Protein AF-A0A699ZSR2-F1 (afdb_monomer)

Radius of gyration: 23.23 Å; Cα contacts (8 Å, |Δi|>4): 87; chains: 1; bounding box: 47×28×89 Å

InterPro domains:
  IPR006214 Bax inhibitor 1-related [PF01027] (99-190)
  IPR006214 Bax inhibitor 1-related [PTHR23291] (85-189)

Sequence (195 aa):
MAYYNPLVDEEAGYYRSGSKRSLDPSYEFADSIVRQGFIRKVFGLLALQLAITAGTTAAFLFSAPVKGFVASNPWTLWTAMGLSFVLVLLLSFWDAARLDLTAAGGALLALLATLIIASIVQSFVHVSWLQLLISAGGALLFSVYLVFDIQLLMGSGAVSISPDEYVYAALALYLDVINLFLYVLQLLNEVSRND

Foldseek 3Di:
DDDDDPVVVVVVVVVVVVVVLVPPVVNVVVVVVLLVVLVCLLVVLLVVVVVVVVVVVVVLVPDPVNVVVCVVCVVVVVVVVVVVVVVLVVLVVVPPPDDDCDPLVVLVVVLVVVVVVLVVCVVPDPDLVVLLVSLVVQLVVLVVVLVVLVCLSSVVDPHHDDSVCSSSSNSSNNSSVVSNVVSVVSNVVSVVVVD

Nearest PDB structures (foldseek):
  3zx6-assembly1_A  TM=2.946E-01  e=7.468E+00  Archaeoglobus fulgidus DSM 4304
  8j07-assembly1_3  TM=2.049E-01  e=5.690E+00  Homo sapiens
  6ixe-assembly1_A  TM=2.402E-01  e=8.327E+00  Homo sapiens

Mean predicted aligned error: 11.94 Å

Secondary structure (DSSP, 8-state):
-----HHHHHHHHHHHHHHHHHT-HHHHHHHHHHHHHHHHHHHHHHHHHHHHHHHHHHHHHS-HHHHHHHHH-THHHHHHHHHHHHHHHHHHHHHGGG---SSHHHHHHHHHHHHHHHHHHHHH---HHHHHHHHHHHHHHHHHHHHHHHHHHHT-SS----GGGHHHHHHHHHHHHHHHHHHHHHHHHHHHHH-

Structure (mmCIF, N/CA/C/O backbone):
data_AF-A0A699ZSR2-F1
#
_entry.id   AF-A0A699ZSR2-F1
#
loop_
_atom_site.group_PDB
_atom_site.id
_atom_site.type_symbol
_atom_site.label_atom_id
_atom_site.label_alt_id
_atom_site.label_comp_id
_atom_site.label_asym_id
_atom_site.label_entity_id
_atom_site.label_seq_id
_atom_site.pdbx_PDB_ins_code
_atom_site.Cartn_x
_atom_site.Cartn_y
_atom_site.Cartn_z
_atom_site.occupancy
_atom_site.B_iso_or_equiv
_atom_site.auth_seq_id
_atom_site.auth_comp_id
_atom_site.auth_asym_id
_atom_site.auth_atom_id
_atom_site.pdbx_PDB_model_num
ATOM 1 N N . MET A 1 1 ? 18.076 9.542 -59.282 1.00 66.94 1 MET A N 1
ATOM 2 C CA . MET A 1 1 ? 18.997 9.924 -58.192 1.00 66.94 1 MET A CA 1
ATOM 3 C C . MET A 1 1 ? 18.179 9.851 -56.913 1.00 66.94 1 MET A C 1
ATOM 5 O O . MET A 1 1 ? 17.251 10.636 -56.779 1.00 66.94 1 MET A O 1
ATOM 9 N N . ALA A 1 2 ? 18.367 8.821 -56.086 1.00 73.62 2 ALA A N 1
ATOM 10 C CA . ALA A 1 2 ? 17.602 8.692 -54.845 1.00 73.62 2 ALA A CA 1
ATOM 11 C C . ALA A 1 2 ? 18.070 9.773 -53.858 1.00 73.62 2 ALA A C 1
ATOM 13 O O . ALA A 1 2 ? 19.272 9.999 -53.727 1.00 73.62 2 ALA A O 1
ATOM 14 N N . TYR A 1 3 ? 17.129 10.473 -53.227 1.00 75.69 3 TYR A N 1
ATOM 15 C CA . TYR A 1 3 ? 17.418 11.490 -52.218 1.00 75.69 3 TYR A CA 1
ATOM 16 C C . TYR A 1 3 ? 17.977 10.794 -50.969 1.00 75.69 3 TYR A C 1
ATOM 18 O O . TYR A 1 3 ? 17.261 10.035 -50.320 1.00 75.69 3 TYR A O 1
ATOM 26 N N . TYR A 1 4 ? 19.264 10.995 -50.675 1.00 75.31 4 TYR A N 1
ATOM 27 C CA . TYR A 1 4 ? 19.914 10.470 -49.472 1.00 75.31 4 TYR A CA 1
ATOM 28 C C . TYR A 1 4 ? 19.296 11.139 -48.241 1.00 75.31 4 TYR A C 1
ATOM 30 O O . TYR A 1 4 ? 19.443 12.348 -48.061 1.00 75.31 4 TYR A O 1
ATOM 38 N N . ASN A 1 5 ? 18.579 10.360 -47.428 1.00 81.12 5 ASN A N 1
ATOM 39 C CA . ASN A 1 5 ? 17.957 10.832 -46.198 1.00 81.12 5 ASN A CA 1
ATOM 40 C C . ASN A 1 5 ? 18.676 10.211 -44.986 1.00 81.12 5 ASN A C 1
ATOM 42 O O . ASN A 1 5 ? 18.329 9.100 -44.584 1.00 81.12 5 ASN A O 1
ATOM 46 N N . PRO A 1 6 ? 19.661 10.912 -44.397 1.00 78.06 6 PRO A N 1
ATOM 47 C CA . PRO A 1 6 ? 20.513 10.361 -43.344 1.00 78.06 6 PRO A CA 1
ATOM 48 C C . PRO A 1 6 ? 19.743 9.966 -42.076 1.00 78.06 6 PRO A C 1
ATOM 50 O O . PRO A 1 6 ? 20.182 9.073 -41.360 1.00 78.06 6 PRO A O 1
ATOM 53 N N . LEU A 1 7 ? 18.577 10.571 -41.825 1.00 75.38 7 LEU A N 1
ATOM 54 C CA . LEU A 1 7 ? 17.750 10.263 -40.655 1.00 75.38 7 LEU A CA 1
ATOM 55 C C . LEU A 1 7 ? 17.113 8.869 -40.746 1.00 75.38 7 LEU A C 1
ATOM 57 O O . LEU A 1 7 ? 16.979 8.179 -39.740 1.00 75.38 7 LEU A O 1
ATOM 61 N N . VAL A 1 8 ? 16.750 8.431 -41.956 1.00 76.12 8 VAL A N 1
ATOM 62 C CA . VAL A 1 8 ? 16.124 7.116 -42.171 1.00 76.12 8 VAL A CA 1
ATOM 63 C C . VAL A 1 8 ? 17.150 5.997 -42.012 1.00 76.12 8 VAL A C 1
ATOM 65 O O . VAL A 1 8 ? 16.842 4.959 -41.430 1.00 76.12 8 VAL A O 1
ATOM 68 N N . ASP A 1 9 ? 18.378 6.209 -42.484 1.00 78.12 9 ASP A N 1
ATOM 69 C CA . ASP A 1 9 ? 19.453 5.221 -42.368 1.00 78.12 9 ASP A CA 1
ATOM 70 C C . ASP A 1 9 ? 19.988 5.109 -40.926 1.00 78.12 9 ASP A C 1
ATOM 72 O O . ASP A 1 9 ? 20.354 4.014 -40.490 1.00 78.12 9 ASP A O 1
ATOM 76 N N . GLU A 1 10 ? 19.986 6.207 -40.160 1.00 77.31 10 GLU A N 1
ATOM 77 C CA . GLU A 1 10 ? 20.350 6.219 -38.737 1.00 77.31 10 GLU A CA 1
ATOM 78 C C . GLU A 1 10 ? 19.300 5.507 -37.872 1.00 77.31 10 GLU A C 1
ATOM 80 O O . GLU A 1 10 ? 19.656 4.631 -37.077 1.00 77.31 10 GLU A O 1
ATOM 85 N N . GLU A 1 11 ? 18.008 5.784 -38.088 1.00 73.19 11 GLU A N 1
ATOM 86 C CA . GLU A 1 11 ? 16.928 5.024 -37.454 1.00 73.19 11 GLU A CA 1
ATOM 87 C C . GLU A 1 11 ? 16.999 3.543 -37.838 1.00 73.19 11 GLU A C 1
ATOM 89 O O . GLU A 1 11 ? 16.981 2.676 -36.965 1.00 73.19 11 GLU A O 1
ATOM 94 N N . ALA A 1 12 ? 17.164 3.220 -39.125 1.00 76.56 12 ALA A N 1
ATOM 95 C CA . ALA A 1 12 ? 17.298 1.837 -39.577 1.00 76.56 12 ALA A CA 1
ATOM 96 C C . ALA A 1 12 ? 18.511 1.134 -38.944 1.00 76.56 12 ALA A C 1
ATOM 98 O O . ALA A 1 12 ? 18.425 -0.042 -38.585 1.00 76.56 12 ALA A O 1
ATOM 99 N N . GLY A 1 13 ? 19.631 1.839 -38.760 1.00 70.44 13 GLY A N 1
ATOM 100 C CA . GLY A 1 13 ? 20.806 1.352 -38.039 1.00 70.44 13 GLY A CA 1
ATOM 101 C C . GLY A 1 13 ? 20.529 1.100 -36.555 1.00 70.44 13 GLY A C 1
ATOM 102 O O . GLY A 1 13 ? 20.927 0.059 -36.025 1.00 70.44 13 GLY A O 1
ATOM 103 N N . TYR A 1 14 ? 19.793 2.000 -35.905 1.00 67.12 14 TYR A N 1
ATOM 104 C CA . TYR A 1 14 ? 19.359 1.868 -34.517 1.00 67.12 14 TYR A CA 1
ATOM 105 C C . TYR A 1 14 ? 18.415 0.670 -34.324 1.00 67.12 14 TYR A C 1
ATOM 107 O O . TYR A 1 14 ? 18.702 -0.203 -33.502 1.00 67.12 14 TYR A O 1
ATOM 115 N N . TYR A 1 15 ? 17.369 0.540 -35.149 1.00 63.78 15 TYR A N 1
ATOM 116 C CA . TYR A 1 15 ? 16.449 -0.604 -35.132 1.00 63.78 15 TYR A CA 1
ATOM 117 C C . TYR A 1 15 ? 17.171 -1.926 -35.423 1.00 63.78 15 TYR A C 1
ATOM 119 O O . TYR A 1 15 ? 16.926 -2.936 -34.762 1.00 63.78 15 TYR A O 1
ATOM 127 N N . ARG A 1 16 ? 18.116 -1.935 -36.370 1.00 70.75 16 ARG A N 1
ATOM 128 C CA . ARG A 1 16 ? 18.889 -3.134 -36.730 1.00 70.75 16 ARG A CA 1
ATOM 129 C C . ARG A 1 16 ? 19.899 -3.531 -35.650 1.00 70.75 16 ARG A C 1
ATOM 131 O O . ARG A 1 16 ? 20.153 -4.721 -35.473 1.00 70.75 16 ARG A O 1
ATOM 138 N N . SER A 1 17 ? 20.461 -2.564 -34.927 1.00 73.00 17 SER A N 1
ATOM 139 C CA . SER A 1 17 ? 21.366 -2.787 -33.792 1.00 73.00 17 SER A CA 1
ATOM 140 C C . SER A 1 17 ? 20.609 -3.269 -32.549 1.00 73.00 17 SER A C 1
ATOM 142 O O . SER A 1 17 ? 21.013 -4.254 -31.929 1.00 73.00 17 SER A O 1
ATOM 144 N N . GLY A 1 18 ? 19.463 -2.650 -32.239 1.00 67.06 18 GLY A N 1
ATOM 145 C CA . GLY A 1 18 ? 18.553 -3.088 -31.177 1.00 67.06 18 GLY A CA 1
ATOM 146 C C . GLY A 1 18 ? 18.010 -4.498 -31.422 1.00 67.06 18 GLY A C 1
ATOM 147 O O . GLY A 1 18 ? 18.098 -5.344 -30.538 1.00 67.06 18 GLY A O 1
ATOM 148 N N . SER A 1 19 ? 17.570 -4.789 -32.651 1.00 69.88 19 SER A N 1
ATOM 149 C CA . SER A 1 19 ? 17.077 -6.115 -33.047 1.00 69.88 19 SER A CA 1
ATOM 150 C C . SER A 1 19 ? 18.152 -7.202 -32.933 1.00 69.88 19 SER A C 1
ATOM 152 O O . SER A 1 19 ? 17.881 -8.287 -32.419 1.00 69.88 19 SER A O 1
ATOM 154 N N . LYS A 1 20 ? 19.398 -6.920 -33.342 1.00 63.06 20 LYS A N 1
ATOM 155 C CA . LYS A 1 20 ? 20.508 -7.869 -33.163 1.00 63.06 20 LYS A CA 1
ATOM 156 C C . LYS A 1 20 ? 20.867 -8.089 -31.694 1.00 63.06 20 LYS A C 1
ATOM 158 O O . LYS A 1 20 ? 21.160 -9.221 -31.333 1.00 63.06 20 LYS A O 1
ATOM 163 N N . ARG A 1 21 ? 20.814 -7.047 -30.853 1.00 65.00 21 ARG A N 1
ATOM 164 C CA . ARG A 1 21 ? 21.007 -7.177 -29.397 1.00 65.00 21 ARG A CA 1
ATOM 165 C C . ARG A 1 21 ? 19.942 -8.060 -28.752 1.00 65.00 21 ARG A C 1
ATOM 167 O O . ARG A 1 21 ? 20.298 -8.911 -27.954 1.00 65.00 21 ARG A O 1
ATOM 174 N N . SER A 1 22 ? 18.673 -7.910 -29.133 1.00 65.25 22 SER A N 1
ATOM 175 C CA . SER A 1 22 ? 17.575 -8.735 -28.601 1.00 65.25 22 SER A CA 1
ATOM 176 C C . SER A 1 22 ? 17.598 -10.202 -29.052 1.00 65.25 22 SER A C 1
ATOM 178 O O . SER A 1 22 ? 16.893 -11.014 -28.471 1.00 65.25 22 SER A O 1
ATOM 180 N N . LEU A 1 23 ? 18.372 -10.545 -30.088 1.00 72.62 23 LEU A N 1
ATOM 181 C CA . LEU A 1 23 ? 18.486 -11.905 -30.639 1.00 72.62 23 LEU A CA 1
ATOM 182 C C . LEU A 1 23 ? 19.762 -12.636 -30.186 1.00 72.62 23 LEU A C 1
ATOM 184 O O . LEU A 1 23 ? 19.957 -13.792 -30.558 1.00 72.62 23 LEU A O 1
ATOM 188 N N . ASP A 1 24 ? 20.648 -11.972 -29.436 1.00 82.06 24 ASP A N 1
ATOM 189 C CA . ASP A 1 24 ? 21.833 -12.600 -28.850 1.00 82.06 24 ASP A CA 1
ATOM 190 C C . ASP A 1 24 ? 21.428 -13.307 -27.546 1.00 82.06 24 ASP A C 1
ATOM 192 O O . ASP A 1 24 ? 21.055 -12.624 -26.585 1.00 82.06 24 ASP A O 1
ATOM 196 N N . PRO A 1 25 ? 21.533 -14.649 -27.464 1.00 82.94 25 PRO A N 1
ATOM 197 C CA . PRO A 1 25 ? 21.202 -15.385 -26.246 1.00 82.94 25 PRO A CA 1
ATOM 198 C C . PRO A 1 25 ? 21.941 -14.833 -25.024 1.00 82.94 25 PRO A C 1
ATOM 200 O O . PRO A 1 25 ? 21.380 -14.750 -23.937 1.00 82.94 25 PRO A O 1
ATOM 203 N N . SER A 1 26 ? 23.185 -14.379 -25.200 1.00 81.44 26 SER A N 1
ATOM 204 C CA . SER A 1 26 ? 24.017 -13.825 -24.125 1.00 81.44 26 SER A CA 1
ATOM 205 C C . SER A 1 26 ? 23.398 -12.574 -23.494 1.00 81.44 26 SER A C 1
ATOM 207 O O . SER A 1 26 ? 23.523 -12.365 -22.287 1.00 81.44 26 SER A O 1
ATOM 209 N N . TYR A 1 27 ? 22.724 -11.747 -24.299 1.00 79.06 27 TYR A N 1
ATOM 210 C CA . TYR A 1 27 ? 22.049 -10.535 -23.838 1.00 79.06 27 TYR A CA 1
ATOM 211 C C . TYR A 1 27 ? 20.737 -10.861 -23.112 1.00 79.06 27 TYR A C 1
ATOM 213 O O . TYR A 1 27 ? 20.486 -10.308 -22.044 1.00 79.06 27 TYR A O 1
ATOM 221 N N . GLU A 1 28 ? 19.950 -11.812 -23.621 1.00 79.06 28 GLU A N 1
ATOM 222 C CA . GLU A 1 28 ? 18.727 -12.306 -22.964 1.00 79.06 28 GLU A CA 1
ATOM 223 C C . GLU A 1 28 ? 19.033 -12.950 -21.595 1.00 79.06 28 GLU A C 1
ATOM 225 O O . GLU A 1 28 ? 18.350 -12.709 -20.591 1.00 79.06 28 GLU A O 1
ATOM 230 N N . PHE A 1 29 ? 20.133 -13.706 -21.509 1.00 80.56 29 PHE A N 1
ATOM 231 C CA . PHE A 1 29 ? 20.630 -14.234 -20.239 1.00 80.56 29 PHE A CA 1
ATOM 232 C C . PHE A 1 29 ? 21.068 -13.118 -19.282 1.00 80.56 29 PHE A C 1
ATOM 234 O O . PHE A 1 29 ? 20.760 -13.178 -18.093 1.00 80.56 29 PHE A O 1
ATOM 241 N N . ALA A 1 30 ? 21.758 -12.084 -19.767 1.00 84.00 30 ALA A N 1
ATOM 242 C CA . ALA A 1 30 ? 22.164 -10.962 -18.925 1.00 84.00 30 ALA A CA 1
ATOM 243 C C . ALA A 1 30 ? 20.954 -10.174 -18.384 1.00 84.00 30 ALA A C 1
ATOM 245 O O . ALA A 1 30 ? 20.908 -9.889 -17.187 1.00 84.00 30 ALA A O 1
ATOM 246 N N . ASP A 1 31 ? 19.960 -9.876 -19.225 1.00 80.88 31 ASP A N 1
ATOM 247 C CA . ASP A 1 31 ? 18.742 -9.153 -18.830 1.00 80.88 31 ASP A CA 1
ATOM 248 C C . ASP A 1 31 ? 17.938 -9.923 -17.771 1.00 80.88 31 ASP A C 1
ATOM 250 O O . ASP A 1 31 ? 17.588 -9.378 -16.721 1.00 80.88 31 ASP A O 1
ATOM 254 N N . SER A 1 32 ? 17.746 -11.231 -17.972 1.00 81.00 32 SER A N 1
ATOM 255 C CA . SER A 1 32 ? 17.055 -12.081 -16.997 1.00 81.00 32 SER A CA 1
ATOM 256 C C . SER A 1 32 ? 17.799 -12.185 -15.659 1.00 81.00 32 SER A C 1
ATOM 258 O O . SER A 1 32 ? 17.160 -12.166 -14.604 1.00 81.00 32 SER A O 1
ATOM 260 N N . ILE A 1 33 ? 19.138 -12.217 -15.658 1.00 85.38 33 ILE A N 1
ATOM 261 C CA . ILE A 1 33 ? 19.948 -12.177 -14.428 1.00 85.38 33 ILE A CA 1
ATOM 262 C C . ILE A 1 33 ? 19.781 -10.835 -13.704 1.00 85.38 33 ILE A C 1
ATOM 264 O O . ILE A 1 33 ? 19.592 -10.817 -12.483 1.00 85.38 33 ILE A O 1
ATOM 268 N N . VAL A 1 34 ? 19.813 -9.715 -14.433 1.00 85.38 34 VAL A N 1
ATOM 269 C CA . VAL A 1 34 ? 19.604 -8.372 -13.865 1.00 85.38 34 VAL A CA 1
ATOM 270 C C . VAL A 1 34 ? 18.199 -8.255 -13.268 1.00 85.38 34 VAL A C 1
ATOM 272 O O . VAL A 1 34 ? 18.058 -7.838 -12.116 1.00 85.38 34 VAL A O 1
ATOM 275 N N . ARG A 1 35 ? 17.166 -8.706 -13.991 1.00 84.00 35 ARG A N 1
ATOM 276 C CA . ARG A 1 35 ? 15.770 -8.713 -13.526 1.00 84.00 35 ARG A CA 1
ATOM 277 C C . ARG A 1 35 ? 15.586 -9.575 -12.281 1.00 84.00 35 ARG A C 1
ATOM 279 O O . ARG A 1 35 ? 14.960 -9.141 -11.320 1.00 84.00 35 ARG A O 1
ATOM 286 N N . GLN A 1 36 ? 16.158 -10.776 -12.249 1.00 81.88 36 GLN A N 1
ATOM 287 C CA . GLN A 1 36 ? 16.108 -11.630 -11.060 1.00 81.88 36 GLN A CA 1
ATOM 288 C C . GLN A 1 36 ? 16.854 -11.008 -9.873 1.00 81.88 36 GLN A C 1
ATOM 290 O O . GLN A 1 36 ? 16.399 -11.123 -8.735 1.00 81.88 36 GLN A O 1
ATOM 295 N N . GLY A 1 37 ? 17.978 -10.327 -10.119 1.00 83.88 37 GLY A N 1
ATOM 296 C CA . GLY A 1 37 ? 18.707 -9.573 -9.100 1.00 83.88 37 GLY A CA 1
ATOM 297 C C . GLY A 1 37 ? 17.875 -8.432 -8.513 1.00 83.88 37 GLY A C 1
ATOM 298 O O . GLY A 1 37 ? 17.831 -8.269 -7.294 1.00 83.88 37 GLY A O 1
ATOM 299 N N . PHE A 1 38 ? 17.165 -7.696 -9.366 1.00 83.62 38 PHE A N 1
ATOM 300 C CA . PHE A 1 38 ? 16.191 -6.682 -8.969 1.00 83.62 38 PHE A CA 1
ATOM 301 C C . PHE A 1 38 ? 15.065 -7.277 -8.113 1.00 83.62 38 PHE A C 1
ATOM 303 O O . PHE A 1 38 ? 14.877 -6.859 -6.973 1.00 83.62 38 PHE A O 1
ATOM 310 N N . ILE A 1 39 ? 14.388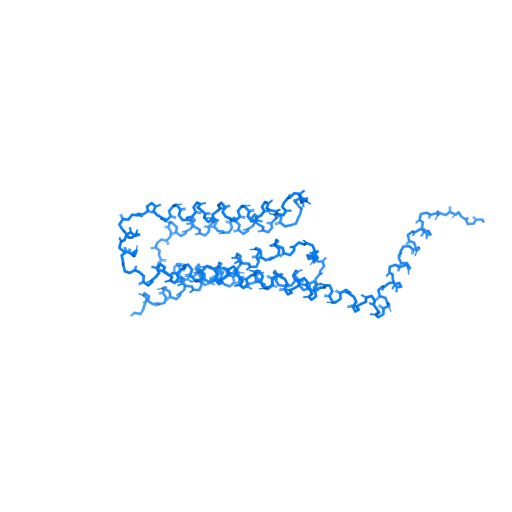 -8.315 -8.612 1.00 84.25 39 ILE A N 1
ATOM 311 C CA . ILE A 1 39 ? 13.272 -8.984 -7.927 1.00 84.25 39 ILE A CA 1
ATOM 312 C C . ILE A 1 39 ? 13.695 -9.469 -6.532 1.00 84.25 39 ILE A C 1
ATOM 314 O O . ILE A 1 39 ? 12.998 -9.220 -5.549 1.00 84.25 39 ILE A O 1
ATOM 318 N N . ARG A 1 40 ? 14.868 -10.105 -6.408 1.00 80.75 40 ARG A N 1
ATOM 319 C CA . ARG A 1 40 ? 15.390 -10.570 -5.109 1.00 80.75 40 ARG A CA 1
ATOM 320 C C . ARG A 1 40 ? 15.605 -9.425 -4.119 1.00 80.75 40 ARG A C 1
ATOM 322 O O . ARG A 1 40 ? 15.328 -9.602 -2.936 1.00 80.75 40 ARG A O 1
ATOM 329 N N . LYS A 1 41 ? 16.078 -8.262 -4.579 1.00 77.19 41 LYS A N 1
ATOM 330 C CA . LYS A 1 41 ? 16.241 -7.074 -3.725 1.00 77.19 41 LYS A CA 1
ATOM 331 C C . LYS A 1 41 ? 14.893 -6.522 -3.269 1.00 77.19 41 LYS A C 1
ATOM 333 O O . LYS A 1 41 ? 14.736 -6.251 -2.084 1.00 77.19 41 LYS A O 1
ATOM 338 N N . VAL A 1 42 ? 13.924 -6.415 -4.179 1.00 79.00 42 VAL A N 1
ATOM 339 C CA . VAL A 1 42 ? 12.575 -5.908 -3.880 1.00 79.00 42 VAL A CA 1
ATOM 340 C C . VAL A 1 42 ? 11.878 -6.787 -2.838 1.00 79.00 42 VAL A C 1
ATOM 342 O O . VAL A 1 42 ? 11.477 -6.296 -1.785 1.00 79.00 42 VAL A O 1
ATOM 345 N N . PHE A 1 43 ? 11.809 -8.103 -3.072 1.00 81.38 43 PHE A N 1
ATOM 346 C CA . PHE A 1 43 ? 11.193 -9.033 -2.119 1.00 81.38 43 PHE A CA 1
ATOM 347 C C . PHE A 1 43 ? 11.983 -9.153 -0.809 1.00 81.38 43 PHE A C 1
ATOM 349 O O . PHE A 1 43 ? 11.383 -9.325 0.249 1.00 81.38 43 PHE A O 1
ATOM 356 N N . GLY A 1 44 ? 13.315 -9.028 -0.851 1.00 82.62 44 GLY A N 1
ATOM 357 C CA . GLY A 1 44 ? 14.151 -8.995 0.350 1.00 82.62 44 GLY A CA 1
ATOM 358 C C . GLY A 1 44 ? 13.872 -7.776 1.236 1.00 82.62 44 GLY A C 1
ATOM 359 O O . GLY A 1 44 ? 13.730 -7.924 2.450 1.00 82.62 44 GLY A O 1
ATOM 360 N N . LEU A 1 45 ? 13.736 -6.587 0.638 1.00 80.75 45 LEU A N 1
ATOM 361 C CA . LEU A 1 45 ? 13.356 -5.363 1.352 1.00 80.75 45 LEU A CA 1
ATOM 362 C C . LEU A 1 45 ? 11.930 -5.450 1.902 1.00 80.75 45 LEU A C 1
ATOM 364 O O . LEU A 1 45 ? 11.719 -5.127 3.068 1.00 80.75 45 LEU A O 1
ATOM 368 N N . LEU A 1 46 ? 10.980 -5.954 1.110 1.00 77.94 46 LEU A N 1
ATOM 369 C CA . LEU A 1 46 ? 9.603 -6.184 1.550 1.00 77.94 46 LEU A CA 1
ATOM 370 C C . LEU A 1 46 ? 9.545 -7.119 2.769 1.00 77.94 46 LEU A C 1
ATOM 372 O O . LEU A 1 46 ? 8.898 -6.810 3.768 1.00 77.94 46 LEU A O 1
ATOM 376 N N . ALA A 1 47 ? 10.245 -8.254 2.713 1.00 80.25 47 ALA A N 1
ATOM 377 C CA . ALA A 1 47 ? 10.282 -9.215 3.812 1.00 80.25 47 ALA A CA 1
ATOM 378 C C . ALA A 1 47 ? 10.868 -8.597 5.089 1.00 80.25 47 ALA A C 1
ATOM 380 O O . ALA A 1 47 ? 10.341 -8.813 6.181 1.00 80.25 47 ALA A O 1
ATOM 381 N N . LEU A 1 48 ? 11.926 -7.791 4.954 1.00 86.44 48 LEU A N 1
ATOM 382 C CA . LEU A 1 48 ? 12.517 -7.062 6.072 1.00 86.44 48 LEU A CA 1
ATOM 383 C C . LEU A 1 48 ? 11.532 -6.051 6.675 1.00 86.44 48 LEU A C 1
ATOM 385 O O . LEU A 1 48 ? 11.383 -5.998 7.895 1.00 86.44 48 LEU A O 1
ATOM 389 N N . GLN A 1 49 ? 10.840 -5.277 5.837 1.00 78.19 49 GLN A N 1
ATOM 390 C CA . GLN A 1 49 ? 9.840 -4.301 6.275 1.00 78.19 49 GLN A CA 1
ATOM 391 C C . GLN A 1 49 ? 8.706 -4.982 7.052 1.00 78.19 49 GLN A C 1
ATOM 393 O O . GLN A 1 49 ? 8.382 -4.563 8.162 1.00 78.19 49 GLN A O 1
ATOM 398 N N . LEU A 1 50 ? 8.164 -6.087 6.531 1.00 84.06 50 LEU A N 1
ATOM 399 C CA . LEU A 1 50 ? 7.128 -6.865 7.215 1.00 84.06 50 LEU A CA 1
ATOM 400 C C . LEU A 1 50 ? 7.631 -7.483 8.525 1.00 84.06 50 LEU A C 1
ATOM 402 O O . LEU A 1 50 ? 6.896 -7.482 9.509 1.00 84.06 50 LEU A O 1
ATOM 406 N N . ALA A 1 51 ? 8.874 -7.968 8.577 1.00 85.94 51 ALA A N 1
ATOM 407 C CA . ALA A 1 51 ? 9.452 -8.539 9.793 1.00 85.94 51 ALA A CA 1
ATOM 408 C C . ALA A 1 51 ? 9.627 -7.492 10.904 1.00 85.94 51 ALA A C 1
ATOM 410 O O . ALA A 1 51 ? 9.325 -7.772 12.064 1.00 85.94 51 ALA A O 1
ATOM 411 N N . ILE A 1 52 ? 10.070 -6.278 10.560 1.00 84.81 52 ILE A N 1
ATOM 412 C CA . ILE A 1 52 ? 10.195 -5.168 11.515 1.00 84.81 52 ILE A CA 1
ATOM 413 C C . ILE A 1 52 ? 8.812 -4.749 12.026 1.00 84.81 52 ILE A C 1
ATOM 415 O O . ILE A 1 52 ? 8.617 -4.620 13.237 1.00 84.81 52 ILE A O 1
ATOM 419 N N . THR A 1 53 ? 7.835 -4.585 11.132 1.00 84.50 53 THR A N 1
ATOM 420 C CA . THR A 1 53 ? 6.457 -4.246 11.511 1.00 84.50 53 THR A CA 1
ATOM 421 C C . THR A 1 53 ? 5.846 -5.334 12.393 1.00 84.50 53 THR A C 1
ATOM 423 O O . THR A 1 53 ? 5.360 -5.041 13.478 1.00 84.50 53 THR A O 1
ATOM 426 N N . ALA A 1 54 ? 5.957 -6.608 12.012 1.00 84.69 54 ALA A N 1
ATOM 427 C CA . ALA A 1 54 ? 5.440 -7.716 12.810 1.00 84.69 54 ALA A CA 1
ATOM 428 C C . ALA A 1 54 ? 6.137 -7.827 14.175 1.00 84.69 54 ALA A C 1
ATOM 430 O O . ALA A 1 54 ? 5.471 -8.024 15.190 1.00 84.69 54 ALA A O 1
ATOM 431 N N . GLY A 1 55 ? 7.462 -7.668 14.219 1.00 86.94 55 GLY A N 1
ATOM 432 C CA . GLY A 1 55 ? 8.241 -7.720 15.455 1.00 86.94 55 GLY A CA 1
ATOM 433 C C . GLY A 1 55 ? 7.883 -6.590 16.419 1.00 86.94 55 GLY A C 1
ATOM 434 O O . GLY A 1 55 ? 7.666 -6.834 17.607 1.00 86.94 55 GLY A O 1
ATOM 435 N N . THR A 1 56 ? 7.753 -5.364 15.907 1.00 82.62 56 THR A N 1
ATOM 436 C CA . THR A 1 56 ? 7.289 -4.229 16.712 1.00 82.62 56 THR A CA 1
ATOM 437 C C . THR A 1 56 ? 5.847 -4.441 17.167 1.00 82.62 56 THR A C 1
ATOM 439 O O . THR A 1 56 ? 5.600 -4.416 18.366 1.00 82.62 56 THR A O 1
ATOM 442 N N . THR A 1 57 ? 4.898 -4.772 16.286 1.00 82.44 57 THR A N 1
ATOM 443 C CA . THR A 1 57 ? 3.511 -5.062 16.693 1.00 82.44 57 THR A CA 1
ATOM 444 C C . THR A 1 57 ? 3.440 -6.155 17.762 1.00 82.44 57 THR A C 1
ATOM 446 O O . THR A 1 57 ? 2.762 -5.971 18.772 1.00 82.44 57 THR A O 1
ATOM 449 N N . ALA A 1 58 ? 4.176 -7.257 17.604 1.00 83.94 58 ALA A N 1
ATOM 450 C CA . ALA A 1 58 ? 4.209 -8.345 18.577 1.00 83.94 58 ALA A CA 1
ATOM 451 C C . ALA A 1 58 ? 4.717 -7.879 19.952 1.00 83.94 58 ALA A C 1
ATOM 453 O O . ALA A 1 58 ? 4.079 -8.159 20.968 1.00 83.94 58 ALA A O 1
ATOM 454 N N . ALA A 1 59 ? 5.812 -7.114 20.004 1.00 82.88 59 ALA A N 1
ATOM 455 C CA . ALA A 1 59 ? 6.360 -6.596 21.259 1.00 82.88 59 ALA A CA 1
ATOM 456 C C . ALA A 1 59 ? 5.343 -5.733 22.041 1.00 82.88 59 ALA A C 1
ATOM 458 O O . ALA A 1 59 ? 5.235 -5.832 23.269 1.00 82.88 59 ALA A O 1
ATOM 459 N N . PHE A 1 60 ? 4.544 -4.932 21.332 1.00 79.75 60 PHE A N 1
ATOM 460 C CA . PHE A 1 60 ? 3.483 -4.114 21.928 1.00 79.75 60 PHE A CA 1
ATOM 461 C C . PHE A 1 60 ? 2.235 -4.947 22.285 1.00 79.75 60 PHE A C 1
ATOM 463 O O . PHE A 1 60 ? 1.568 -4.671 23.281 1.00 79.75 60 PHE A O 1
ATOM 470 N N . LEU A 1 61 ? 1.930 -6.009 21.530 1.00 78.69 61 LEU A N 1
ATOM 471 C CA . LEU A 1 61 ? 0.768 -6.869 21.780 1.00 78.69 61 LEU A CA 1
ATOM 472 C C . LEU A 1 61 ? 0.956 -7.811 22.982 1.00 78.69 61 LEU A C 1
ATOM 474 O O . LEU A 1 61 ? -0.025 -8.184 23.628 1.00 78.69 61 LEU A O 1
ATOM 478 N N . PHE A 1 62 ? 2.185 -8.203 23.316 1.00 83.75 62 PHE A N 1
ATOM 479 C CA . PHE A 1 62 ? 2.452 -9.073 24.471 1.00 83.75 62 PHE A CA 1
ATOM 480 C C . PHE A 1 62 ? 2.645 -8.314 25.790 1.00 83.75 62 PHE A C 1
ATOM 482 O O . PHE A 1 62 ? 2.639 -8.921 26.860 1.00 83.75 62 PHE A O 1
ATOM 489 N N . SER A 1 63 ? 2.741 -6.985 25.752 1.00 83.62 63 SER A N 1
ATOM 490 C CA . SER A 1 63 ? 2.903 -6.160 26.947 1.00 83.62 63 SER A CA 1
ATOM 491 C C . SER A 1 63 ? 1.550 -5.652 27.469 1.00 83.62 63 SER A C 1
ATOM 493 O O . SER A 1 63 ? 0.976 -4.678 26.988 1.00 83.62 63 SER A O 1
ATOM 495 N N . ALA A 1 64 ? 1.033 -6.297 28.520 1.00 80.06 64 ALA A N 1
ATOM 496 C CA . ALA A 1 64 ? -0.198 -5.875 29.202 1.00 80.06 64 ALA A CA 1
ATOM 497 C C . ALA A 1 64 ? -0.212 -4.391 29.658 1.00 80.06 64 ALA A C 1
ATOM 499 O O . ALA A 1 64 ? -1.245 -3.741 29.473 1.00 80.06 64 ALA A O 1
ATOM 500 N N . PRO A 1 65 ? 0.896 -3.804 30.171 1.00 80.75 65 PRO A N 1
ATOM 501 C CA . PRO A 1 65 ? 0.926 -2.388 30.550 1.00 80.75 65 PRO A CA 1
ATOM 502 C C . PRO A 1 65 ? 0.733 -1.449 29.355 1.00 80.75 65 PRO A C 1
ATOM 504 O O . PRO A 1 65 ? 0.117 -0.395 29.481 1.00 80.75 65 PRO A O 1
ATOM 507 N N . VAL A 1 66 ? 1.231 -1.847 28.183 1.00 79.31 66 VAL A N 1
ATOM 508 C CA . VAL A 1 66 ? 1.183 -1.041 26.960 1.00 79.31 66 VAL A CA 1
ATOM 509 C C . VAL A 1 66 ? -0.240 -0.964 26.423 1.00 79.31 66 VAL A C 1
ATOM 511 O O . VAL A 1 66 ? -0.6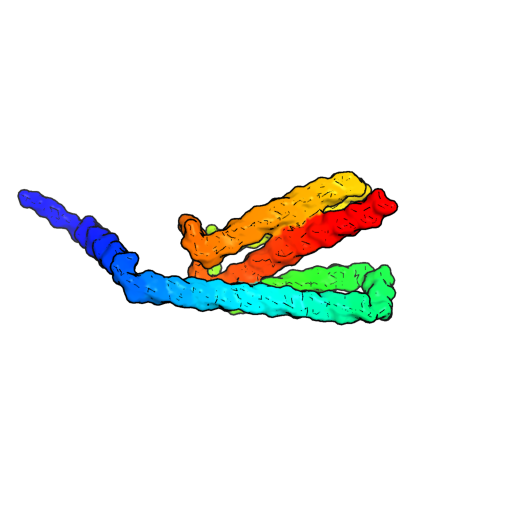89 0.121 26.064 1.00 79.31 66 VAL A O 1
ATOM 514 N N . LYS A 1 67 ? -1.001 -2.065 26.464 1.00 78.44 67 LYS A N 1
ATOM 515 C CA . LYS A 1 67 ? -2.430 -2.050 26.098 1.00 78.44 67 LYS A CA 1
ATOM 516 C C . LYS A 1 67 ? -3.230 -1.082 26.968 1.00 78.44 67 LYS A C 1
ATOM 518 O O . LYS A 1 67 ? -4.010 -0.291 26.446 1.00 78.44 67 LYS A O 1
ATOM 523 N N . GLY A 1 68 ? -3.006 -1.121 28.286 1.00 78.56 68 GLY A N 1
ATOM 524 C CA . GLY A 1 68 ? -3.660 -0.209 29.229 1.00 78.56 68 GLY A CA 1
ATOM 525 C C . GLY A 1 68 ? -3.259 1.253 29.008 1.00 78.56 68 GLY A C 1
ATOM 526 O O . GLY A 1 68 ? -4.101 2.151 29.071 1.00 78.56 68 GLY A O 1
ATOM 527 N N . PHE A 1 69 ? -1.990 1.501 28.683 1.00 82.56 69 PHE A N 1
ATOM 528 C CA . PHE A 1 69 ? -1.489 2.837 28.373 1.00 82.56 69 PHE A CA 1
ATOM 529 C C . PHE A 1 69 ? -2.094 3.410 27.085 1.00 82.56 69 PHE A C 1
ATOM 531 O O . PHE A 1 69 ? -2.577 4.538 27.095 1.00 82.56 69 PHE A O 1
ATOM 538 N N . VAL A 1 70 ? -2.133 2.632 25.998 1.00 81.31 70 VAL A N 1
ATOM 539 C CA . VAL A 1 70 ? -2.714 3.062 24.712 1.00 81.31 70 VAL A CA 1
ATOM 540 C C . VAL A 1 70 ? -4.217 3.320 24.846 1.00 81.31 70 VAL A C 1
ATOM 542 O O . VAL A 1 70 ? -4.705 4.339 24.365 1.00 81.31 70 VAL A O 1
ATOM 545 N N . ALA A 1 71 ? -4.946 2.460 25.566 1.00 76.69 71 ALA A N 1
ATOM 546 C CA . ALA A 1 71 ? -6.381 2.641 25.799 1.00 76.69 71 ALA A CA 1
ATOM 547 C C . ALA A 1 71 ? -6.704 3.893 26.636 1.00 76.69 71 ALA A C 1
ATOM 549 O O . ALA A 1 71 ? -7.742 4.519 26.439 1.00 76.69 71 ALA A O 1
ATOM 550 N N . SER A 1 72 ? -5.816 4.274 27.558 1.00 86.44 72 SER A N 1
ATOM 551 C CA . SER A 1 72 ? -5.979 5.478 28.386 1.00 86.44 72 SER A CA 1
ATOM 552 C C . SER A 1 72 ? -5.487 6.760 27.710 1.00 86.44 72 SER A C 1
ATOM 554 O O . SER A 1 72 ? -5.895 7.849 28.106 1.00 86.44 72 SER A O 1
ATOM 556 N N . ASN A 1 73 ? -4.640 6.654 26.683 1.00 84.19 73 ASN A N 1
ATOM 557 C CA . ASN A 1 73 ? -3.993 7.786 26.025 1.00 84.19 73 ASN A CA 1
ATOM 558 C C . ASN A 1 73 ? -4.210 7.753 24.501 1.00 84.19 73 ASN A C 1
ATOM 560 O O . ASN A 1 73 ? -3.303 7.367 23.760 1.00 84.19 73 ASN A O 1
ATOM 564 N N . PRO A 1 74 ? -5.360 8.236 23.993 1.00 77.50 74 PRO A N 1
ATOM 565 C CA . PRO A 1 74 ? -5.673 8.218 22.559 1.00 77.50 74 PRO A CA 1
ATOM 566 C C . PRO A 1 74 ? -4.671 8.992 21.689 1.00 77.50 74 PRO A C 1
ATOM 568 O O . PRO A 1 74 ? -4.513 8.702 20.506 1.00 77.50 74 PRO A O 1
ATOM 571 N N . TRP A 1 75 ? -3.956 9.963 22.270 1.00 77.31 75 TRP A N 1
ATOM 572 C CA . TRP A 1 75 ? -2.912 10.732 21.583 1.00 77.31 75 TRP A CA 1
ATOM 5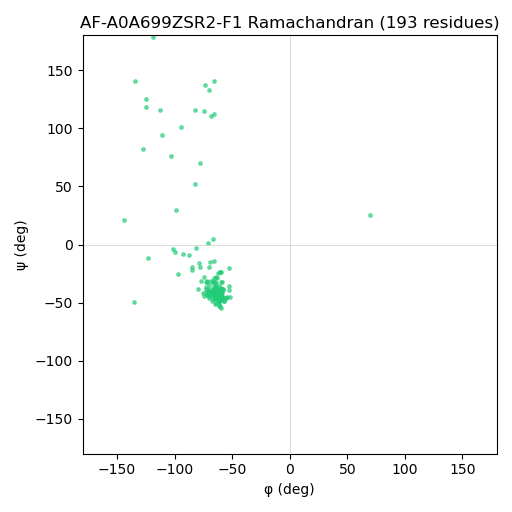73 C C . TRP A 1 75 ? -1.756 9.859 21.075 1.00 77.31 75 TRP A C 1
ATOM 575 O O . TRP A 1 75 ? -1.101 10.226 20.102 1.00 77.31 75 TRP A O 1
ATOM 585 N N . THR A 1 76 ? -1.544 8.688 21.683 1.00 77.75 76 THR A N 1
ATOM 586 C CA . THR A 1 76 ? -0.522 7.719 21.259 1.00 77.75 76 THR A CA 1
ATOM 587 C C . THR A 1 76 ? -0.769 7.174 19.852 1.00 77.75 76 THR A C 1
ATOM 589 O O . THR A 1 76 ? 0.182 6.863 19.139 1.00 77.75 76 THR A O 1
ATOM 592 N N . LEU A 1 77 ? -2.031 7.116 19.410 1.00 72.94 77 LEU A N 1
ATOM 593 C CA . LEU A 1 77 ? -2.376 6.719 18.044 1.00 72.94 77 LEU A CA 1
ATOM 594 C C . LEU A 1 77 ? -1.952 7.794 17.039 1.00 72.94 77 LEU A C 1
ATOM 596 O O . LEU A 1 77 ? -1.327 7.487 16.027 1.00 72.94 77 LEU A O 1
ATOM 600 N N . TRP A 1 78 ? -2.216 9.063 17.350 1.00 75.69 78 TRP A N 1
ATOM 601 C CA . TRP A 1 78 ? -1.843 10.187 16.490 1.00 75.69 78 TRP A CA 1
ATOM 602 C C . TRP A 1 78 ? -0.324 10.337 16.352 1.00 75.69 78 TRP A C 1
ATOM 604 O O . TRP A 1 78 ? 0.170 10.608 15.256 1.00 75.69 78 TRP A O 1
ATOM 614 N N . THR A 1 79 ? 0.436 10.108 17.427 1.00 73.56 79 THR A N 1
ATOM 615 C CA . THR A 1 79 ? 1.906 10.133 17.364 1.00 73.56 79 THR A CA 1
ATOM 616 C C . THR A 1 79 ? 2.471 8.949 16.588 1.00 73.56 79 THR A C 1
ATOM 618 O O . THR A 1 79 ? 3.399 9.142 15.804 1.00 73.56 79 THR A O 1
ATOM 621 N N . ALA A 1 80 ? 1.892 7.753 16.729 1.00 72.56 80 ALA A N 1
ATOM 622 C CA . ALA A 1 80 ? 2.273 6.587 15.934 1.00 72.56 80 ALA A CA 1
ATOM 623 C C . ALA A 1 80 ? 2.004 6.799 14.434 1.00 72.56 80 ALA A C 1
ATOM 625 O O . ALA A 1 80 ? 2.864 6.493 13.605 1.00 72.56 80 ALA A O 1
ATOM 626 N N . MET A 1 81 ? 0.853 7.382 14.080 1.00 68.56 81 MET A N 1
ATOM 627 C CA . MET A 1 81 ? 0.528 7.743 12.696 1.00 68.56 81 MET A CA 1
ATOM 628 C C . MET A 1 81 ? 1.507 8.783 12.138 1.00 68.56 81 MET A C 1
ATOM 630 O O . MET A 1 81 ? 2.053 8.587 11.053 1.00 68.56 81 MET A O 1
ATOM 634 N N . GLY A 1 82 ? 1.783 9.855 12.889 1.00 73.75 82 GLY A N 1
ATOM 635 C CA . GLY A 1 82 ? 2.728 10.896 12.478 1.00 73.75 82 GLY A CA 1
ATOM 636 C C . GLY A 1 82 ? 4.153 10.370 12.292 1.00 73.75 82 GLY A C 1
ATOM 637 O O . GLY A 1 82 ? 4.799 10.673 11.291 1.00 73.75 82 GLY A O 1
ATOM 638 N N . LEU A 1 83 ? 4.630 9.524 13.210 1.00 74.62 83 LEU A N 1
ATOM 639 C CA . LEU A 1 83 ? 5.949 8.901 13.110 1.00 74.62 83 LEU A CA 1
ATOM 640 C C . LEU A 1 83 ? 6.044 7.971 11.894 1.00 74.62 83 LEU A C 1
ATOM 642 O O . LEU A 1 83 ? 7.023 8.028 11.155 1.00 74.62 83 LEU A O 1
ATOM 646 N N . SER A 1 84 ? 5.015 7.153 11.659 1.00 69.56 84 SER A N 1
ATOM 647 C CA . SER A 1 84 ? 4.959 6.247 10.505 1.00 69.56 84 SER A CA 1
ATOM 648 C C . SER A 1 84 ? 4.987 7.019 9.185 1.00 69.56 84 SER A C 1
ATOM 650 O O . SER A 1 84 ? 5.729 6.659 8.275 1.00 69.56 84 SER A O 1
ATOM 652 N N . PHE A 1 85 ? 4.243 8.125 9.102 1.00 69.50 85 PHE A N 1
ATOM 653 C CA . PHE A 1 85 ? 4.248 9.012 7.940 1.00 69.50 85 PHE A CA 1
ATOM 654 C C . PHE A 1 85 ? 5.639 9.606 7.675 1.00 69.50 85 PHE A C 1
ATOM 656 O O . PHE A 1 85 ? 6.133 9.549 6.550 1.00 69.50 85 PHE A O 1
ATOM 663 N N . VAL A 1 86 ? 6.316 10.105 8.715 1.00 73.25 86 VAL A N 1
ATOM 664 C CA . VAL A 1 86 ? 7.686 10.630 8.600 1.00 73.25 86 VAL A CA 1
ATOM 665 C C . VAL A 1 86 ? 8.670 9.543 8.162 1.00 73.25 86 VAL A C 1
ATOM 667 O O . VAL A 1 86 ? 9.511 9.808 7.311 1.00 73.25 86 VAL A O 1
ATOM 670 N N . LEU A 1 87 ? 8.563 8.318 8.682 1.00 69.69 87 LEU A N 1
ATOM 671 C CA . LEU A 1 87 ? 9.433 7.207 8.282 1.00 69.69 87 LEU A CA 1
ATOM 672 C C . LEU A 1 87 ? 9.265 6.841 6.803 1.00 69.69 87 LEU A C 1
ATOM 674 O O . LEU A 1 87 ? 10.263 6.686 6.103 1.00 69.69 87 LEU A O 1
ATOM 678 N N . VAL A 1 88 ? 8.026 6.761 6.307 1.00 66.44 88 VAL A N 1
ATOM 679 C CA . VAL A 1 88 ? 7.756 6.516 4.879 1.00 66.44 88 VAL A CA 1
ATOM 680 C C . VAL A 1 88 ? 8.323 7.644 4.019 1.00 66.44 88 VAL A C 1
ATOM 682 O O . VAL A 1 88 ? 8.950 7.371 2.995 1.00 66.44 88 VAL A O 1
ATOM 685 N N . LEU A 1 89 ? 8.173 8.903 4.445 1.00 65.19 89 LEU A N 1
ATOM 686 C CA . LEU A 1 89 ? 8.777 10.038 3.750 1.00 65.19 89 LEU A CA 1
ATOM 687 C C . LEU A 1 89 ? 10.303 9.938 3.730 1.00 65.19 89 LEU A C 1
ATOM 689 O O . LEU A 1 89 ? 10.893 10.067 2.667 1.00 65.19 89 LEU A O 1
ATOM 693 N N . LEU A 1 90 ? 10.953 9.665 4.862 1.00 66.06 90 LEU A N 1
ATOM 694 C CA . LEU A 1 90 ? 12.412 9.539 4.935 1.00 66.06 90 LEU A CA 1
ATOM 695 C C . LEU A 1 90 ? 12.941 8.418 4.032 1.00 66.06 90 LEU A C 1
ATOM 697 O O . LEU A 1 90 ? 13.935 8.622 3.340 1.00 66.06 90 LEU A O 1
ATOM 701 N N . LEU A 1 91 ? 12.262 7.267 3.993 1.00 63.84 91 LEU A N 1
ATOM 702 C CA . LEU A 1 91 ? 12.606 6.168 3.085 1.00 63.84 91 LEU A CA 1
ATOM 703 C C . LEU A 1 91 ? 12.394 6.548 1.617 1.00 63.84 91 LEU A C 1
ATOM 705 O O . LEU A 1 91 ? 13.212 6.199 0.773 1.00 63.84 91 LEU A O 1
ATOM 709 N N . SER A 1 92 ? 11.336 7.304 1.320 1.00 60.53 92 SER A N 1
ATOM 710 C CA . SER A 1 92 ? 11.073 7.810 -0.030 1.00 60.53 92 SER A CA 1
ATOM 711 C C . SER A 1 92 ? 12.128 8.832 -0.460 1.00 60.53 92 SER A C 1
ATOM 713 O O . SER A 1 92 ? 12.587 8.803 -1.597 1.00 60.53 92 SER A O 1
ATOM 715 N N . PHE A 1 93 ? 12.550 9.717 0.449 1.00 58.09 93 PHE A N 1
ATOM 716 C CA . PHE A 1 93 ? 13.525 10.771 0.173 1.00 58.09 93 PHE A CA 1
ATOM 717 C C . PHE A 1 93 ? 14.976 10.287 0.127 1.00 58.09 93 PHE A C 1
ATOM 719 O O . PHE A 1 93 ? 15.803 10.973 -0.470 1.00 58.09 93 PHE A O 1
ATOM 726 N N . TRP A 1 94 ? 15.293 9.123 0.704 1.00 56.16 94 TRP A N 1
ATOM 727 C CA . TRP A 1 94 ? 16.646 8.558 0.657 1.00 56.16 94 TRP A CA 1
ATOM 728 C C . TRP A 1 94 ? 17.094 8.301 -0.796 1.00 56.16 94 TRP A C 1
ATOM 730 O O . TRP A 1 94 ? 18.214 8.660 -1.155 1.00 56.16 94 TRP A O 1
ATOM 740 N N . ASP A 1 95 ? 16.204 7.825 -1.669 1.00 54.19 95 ASP A N 1
ATOM 741 C CA . ASP A 1 95 ? 16.499 7.647 -3.102 1.00 54.19 95 ASP A CA 1
ATOM 742 C C . ASP A 1 95 ? 15.956 8.773 -4.006 1.00 54.19 95 ASP A C 1
ATOM 744 O O . ASP A 1 95 ? 16.285 8.839 -5.192 1.00 54.19 95 ASP A O 1
ATOM 748 N N . ALA A 1 96 ? 15.174 9.719 -3.469 1.00 49.97 96 ALA A N 1
ATOM 749 C CA . ALA A 1 96 ? 14.521 10.771 -4.261 1.00 49.97 96 ALA A CA 1
ATOM 750 C C . ALA A 1 96 ? 15.454 11.855 -4.828 1.00 49.97 96 ALA A C 1
ATOM 752 O O . ALA A 1 96 ? 14.978 12.757 -5.515 1.00 49.97 96 ALA A O 1
ATOM 753 N N . ALA A 1 97 ? 16.771 11.791 -4.616 1.00 48.91 97 ALA A N 1
ATOM 754 C CA . ALA A 1 97 ? 17.705 12.767 -5.188 1.00 48.91 97 ALA A CA 1
ATOM 755 C C . ALA A 1 97 ? 17.811 12.709 -6.736 1.00 48.91 97 ALA A C 1
ATOM 757 O O . ALA A 1 97 ? 18.644 13.414 -7.308 1.00 48.91 97 ALA A O 1
ATOM 758 N N . ARG A 1 98 ? 17.009 11.876 -7.428 1.00 50.16 98 ARG A N 1
ATOM 759 C CA . ARG A 1 98 ? 17.067 11.659 -8.888 1.00 50.16 98 ARG A CA 1
ATOM 760 C C . ARG A 1 98 ? 15.722 11.424 -9.614 1.00 50.16 98 ARG A C 1
ATOM 762 O O . ARG A 1 98 ? 15.753 10.831 -10.686 1.00 50.16 98 ARG A O 1
ATOM 769 N N . LEU A 1 99 ? 14.555 11.815 -9.088 1.00 50.84 99 LEU A N 1
ATOM 770 C CA . LEU A 1 99 ? 13.276 11.318 -9.645 1.00 50.84 99 LEU A CA 1
ATOM 771 C C . LEU A 1 99 ? 12.390 12.367 -10.341 1.00 50.84 99 LEU A C 1
ATOM 773 O O . LEU A 1 99 ? 11.830 13.254 -9.698 1.00 50.84 99 LEU A O 1
ATOM 777 N N . ASP A 1 100 ? 12.195 12.174 -11.653 1.00 48.81 100 ASP A N 1
ATOM 778 C CA . ASP A 1 100 ? 11.127 12.774 -12.460 1.00 48.81 100 ASP A CA 1
ATOM 779 C C . ASP A 1 100 ? 9.778 12.087 -12.159 1.00 48.81 100 ASP A C 1
ATOM 781 O O . ASP A 1 100 ? 9.555 10.904 -12.420 1.00 48.81 100 ASP A O 1
ATOM 785 N N . LEU A 1 101 ? 8.848 12.855 -11.593 1.00 48.78 101 LEU A N 1
ATOM 786 C CA . LEU A 1 101 ? 7.538 12.423 -11.091 1.00 48.78 101 LEU A CA 1
ATOM 787 C C . LEU A 1 101 ? 6.498 12.206 -12.210 1.00 48.78 101 LEU A C 1
ATOM 789 O O . LEU A 1 101 ? 5.554 12.987 -12.313 1.00 48.78 101 LEU A O 1
ATOM 793 N N . THR A 1 102 ? 6.620 11.176 -13.054 1.00 55.78 102 THR A N 1
ATOM 794 C CA . THR A 1 102 ? 5.660 11.006 -14.179 1.00 55.78 102 THR A CA 1
ATOM 795 C C . THR A 1 102 ? 4.886 9.685 -14.260 1.00 55.78 102 THR A C 1
ATOM 797 O O . THR A 1 102 ? 3.865 9.655 -14.939 1.00 55.78 102 THR A O 1
ATOM 800 N N . ALA A 1 103 ? 5.226 8.638 -13.496 1.00 53.00 103 ALA A N 1
ATOM 801 C CA . ALA A 1 103 ? 4.387 7.423 -13.404 1.00 53.00 103 ALA A CA 1
ATOM 802 C C . ALA A 1 103 ? 4.221 6.916 -11.960 1.00 53.00 103 ALA A C 1
ATOM 804 O O . ALA A 1 103 ? 3.101 6.763 -11.470 1.00 53.00 103 ALA A O 1
ATOM 805 N N . ALA A 1 104 ? 5.333 6.784 -11.236 1.00 52.47 104 ALA A N 1
ATOM 806 C CA . ALA A 1 104 ? 5.392 6.415 -9.820 1.00 52.47 104 ALA A CA 1
ATOM 807 C C . ALA A 1 104 ? 4.622 7.379 -8.879 1.00 52.47 104 ALA A C 1
ATOM 809 O O . ALA A 1 104 ? 4.026 6.977 -7.876 1.00 52.47 104 ALA A O 1
ATOM 810 N N . GLY A 1 105 ? 4.572 8.671 -9.219 1.00 57.31 105 GLY A N 1
ATOM 811 C CA . GLY A 1 105 ? 3.796 9.659 -8.460 1.00 57.31 105 GLY A CA 1
ATOM 812 C C . GLY A 1 105 ? 2.278 9.462 -8.571 1.00 57.31 105 GLY A C 1
ATOM 813 O O . GLY A 1 105 ? 1.553 9.728 -7.614 1.00 57.31 105 GLY A O 1
ATOM 814 N N . GLY A 1 106 ? 1.791 8.954 -9.709 1.00 56.03 106 GLY A N 1
ATOM 815 C CA . GLY A 1 106 ? 0.362 8.742 -9.954 1.00 56.03 106 GLY A CA 1
ATOM 816 C C . GLY A 1 106 ? -0.223 7.613 -9.106 1.00 56.03 106 GLY A C 1
ATOM 817 O O . GLY A 1 106 ? -1.291 7.780 -8.520 1.00 56.03 106 GLY A O 1
ATOM 818 N N . ALA A 1 107 ? 0.503 6.499 -8.973 1.00 62.56 107 ALA A N 1
ATOM 819 C CA . ALA A 1 107 ? 0.086 5.366 -8.145 1.00 62.56 107 ALA A CA 1
ATOM 820 C C . ALA A 1 107 ? 0.104 5.713 -6.644 1.00 62.56 107 ALA A C 1
ATOM 822 O O . ALA A 1 107 ? -0.856 5.432 -5.931 1.00 62.56 107 ALA A O 1
ATOM 823 N N . LEU A 1 108 ? 1.138 6.428 -6.179 1.00 55.41 108 LEU A N 1
ATOM 824 C CA . LEU A 1 108 ? 1.224 6.949 -4.807 1.00 55.41 108 LEU A CA 1
ATOM 825 C C . LEU A 1 108 ? 0.065 7.893 -4.466 1.00 55.41 108 LEU A C 1
ATOM 827 O O . LEU A 1 108 ? -0.514 7.790 -3.386 1.00 55.41 108 LEU A O 1
ATOM 831 N N . LEU A 1 109 ? -0.292 8.800 -5.381 1.00 60.56 109 LEU A N 1
ATOM 832 C CA . LEU A 1 109 ? -1.440 9.688 -5.199 1.00 60.56 109 LEU A CA 1
ATOM 833 C C . LEU A 1 109 ? -2.764 8.923 -5.196 1.00 60.56 109 LEU A C 1
ATOM 835 O O . LEU A 1 109 ? -3.623 9.221 -4.371 1.00 60.56 109 LEU A O 1
ATOM 839 N N . ALA A 1 110 ? -2.930 7.930 -6.072 1.00 64.06 110 ALA A N 1
ATOM 840 C CA . ALA A 1 110 ? -4.130 7.099 -6.112 1.00 64.06 110 ALA A CA 1
ATOM 841 C C . ALA A 1 110 ? -4.299 6.266 -4.827 1.00 64.06 110 ALA A C 1
ATOM 843 O O . ALA A 1 110 ? -5.402 6.169 -4.284 1.00 64.06 110 ALA A O 1
ATOM 844 N N . LEU A 1 111 ? -3.206 5.725 -4.291 1.00 63.78 111 LEU A N 1
ATOM 845 C CA . LEU A 1 111 ? -3.192 4.943 -3.055 1.00 63.78 111 LEU A CA 1
ATOM 846 C C . LEU A 1 111 ? -3.415 5.826 -1.819 1.00 63.78 111 LEU A C 1
ATOM 848 O O . LEU A 1 111 ? -4.233 5.492 -0.962 1.00 63.78 111 LEU A O 1
ATOM 852 N N . LEU A 1 112 ? -2.773 6.998 -1.752 1.00 60.44 112 LEU A N 1
ATOM 853 C CA . LEU A 1 112 ? -3.008 7.991 -0.700 1.00 60.44 112 LEU A CA 1
ATOM 854 C C . LEU A 1 112 ? -4.452 8.511 -0.736 1.00 60.44 112 LEU A C 1
ATOM 856 O O . LEU A 1 112 ? -5.090 8.623 0.310 1.00 60.44 112 LEU A O 1
ATOM 860 N N . ALA A 1 113 ? -5.007 8.750 -1.927 1.00 64.69 113 ALA A N 1
ATOM 861 C CA . ALA A 1 113 ? -6.415 9.093 -2.093 1.00 64.69 113 ALA A CA 1
ATOM 862 C C . ALA A 1 113 ? -7.328 7.959 -1.606 1.00 64.69 113 ALA A C 1
ATOM 864 O O . ALA A 1 113 ? -8.270 8.223 -0.866 1.00 64.69 113 ALA A O 1
ATOM 865 N N . THR A 1 114 ? -7.021 6.701 -1.935 1.00 65.31 114 THR A N 1
ATOM 866 C CA . THR A 1 114 ? -7.798 5.536 -1.479 1.00 65.31 114 THR A CA 1
ATOM 867 C C . THR A 1 114 ? -7.783 5.409 0.046 1.00 65.31 114 THR A C 1
ATOM 869 O O . THR A 1 114 ? -8.833 5.197 0.648 1.00 65.31 114 THR A O 1
ATOM 872 N N . LEU A 1 115 ? -6.630 5.609 0.692 1.00 63.41 115 LEU A N 1
ATOM 873 C CA . LEU A 1 115 ? -6.500 5.576 2.152 1.00 63.41 115 LEU A CA 1
ATOM 874 C C . LEU A 1 115 ? -7.240 6.718 2.845 1.00 63.41 115 LEU A C 1
ATOM 876 O O . LEU A 1 115 ? -7.929 6.492 3.841 1.00 63.41 115 LEU A O 1
ATOM 880 N N . ILE A 1 116 ? -7.132 7.937 2.317 1.00 70.75 116 ILE A N 1
ATOM 881 C CA . ILE A 1 116 ? -7.852 9.094 2.855 1.00 70.75 116 ILE A CA 1
ATOM 882 C C . ILE A 1 116 ? -9.362 8.891 2.696 1.00 70.75 116 ILE A C 1
ATOM 884 O O . ILE A 1 116 ? -10.108 9.087 3.654 1.00 70.75 116 ILE A O 1
ATOM 888 N N . ILE A 1 117 ? -9.818 8.435 1.526 1.00 69.06 117 ILE A N 1
ATOM 889 C CA . ILE A 1 117 ? -11.235 8.165 1.260 1.00 69.06 117 ILE A CA 1
ATOM 890 C C . ILE A 1 117 ? -11.751 7.057 2.185 1.00 69.06 117 ILE A C 1
ATOM 892 O O . ILE A 1 117 ? -12.787 7.243 2.818 1.00 69.06 117 ILE A O 1
ATOM 896 N N . ALA A 1 118 ? -11.022 5.948 2.335 1.00 65.75 118 ALA A N 1
ATOM 897 C CA . ALA A 1 118 ? -11.400 4.858 3.232 1.00 65.75 118 ALA A CA 1
ATOM 898 C C . ALA A 1 118 ? -11.506 5.322 4.694 1.00 65.75 118 ALA A C 1
ATOM 900 O O . ALA A 1 118 ? -12.502 5.039 5.356 1.00 65.75 118 ALA A O 1
ATOM 901 N N . SER A 1 119 ? -10.536 6.112 5.167 1.00 64.62 119 SER A N 1
ATOM 902 C CA . SER A 1 119 ? -10.509 6.650 6.537 1.00 64.62 119 SER A CA 1
ATOM 903 C C . SER A 1 119 ? -11.681 7.598 6.813 1.00 64.62 119 SER A C 1
ATOM 905 O O . SER A 1 119 ? -12.312 7.539 7.869 1.00 64.62 119 SER A O 1
ATOM 907 N N . ILE A 1 120 ? -12.005 8.464 5.848 1.00 69.06 120 ILE A N 1
ATOM 908 C CA . ILE A 1 120 ? -13.129 9.401 5.943 1.00 69.06 120 ILE A CA 1
ATOM 909 C C . ILE A 1 120 ? -14.455 8.635 5.932 1.00 69.06 120 ILE A C 1
ATOM 911 O O . ILE A 1 120 ? -15.293 8.854 6.803 1.00 69.06 120 ILE A O 1
ATOM 915 N N . VAL A 1 121 ? -14.642 7.699 4.997 1.00 64.06 121 VAL A N 1
ATOM 916 C CA . VAL A 1 121 ? -15.864 6.881 4.909 1.00 64.06 121 VAL A CA 1
ATOM 917 C C . VAL A 1 121 ? -16.078 6.084 6.200 1.00 64.06 121 VAL A C 1
ATOM 919 O O . VAL A 1 121 ? -17.190 6.049 6.726 1.00 64.06 121 VAL A O 1
ATOM 922 N N . GLN A 1 122 ? -15.016 5.512 6.768 1.00 62.44 122 GLN A N 1
ATOM 923 C CA . GLN A 1 122 ? -15.085 4.742 8.010 1.00 62.44 122 GLN A CA 1
ATOM 924 C C . GLN A 1 122 ? -15.443 5.609 9.231 1.00 62.44 122 GLN A C 1
ATOM 926 O O . GLN A 1 122 ? -16.141 5.138 10.127 1.00 62.44 122 GLN A O 1
ATOM 931 N N . SER A 1 123 ? -15.041 6.885 9.253 1.00 68.50 123 SER A N 1
ATOM 932 C CA . SER A 1 123 ? -15.375 7.818 10.339 1.00 68.50 123 SER A CA 1
ATOM 933 C C . SER A 1 123 ? -16.878 8.120 10.429 1.00 68.50 123 SER A C 1
ATOM 935 O O . SER A 1 123 ? -17.409 8.264 11.531 1.00 68.50 123 SER A O 1
ATOM 937 N N . PHE A 1 124 ? -17.589 8.160 9.297 1.00 65.56 124 PHE A N 1
ATOM 938 C CA . PHE A 1 124 ? -19.018 8.501 9.264 1.00 65.56 124 PHE A CA 1
ATOM 939 C C . PHE A 1 124 ? -19.948 7.280 9.242 1.00 65.56 124 PHE A C 1
ATOM 941 O O . PHE A 1 124 ? -21.083 7.365 9.710 1.00 65.56 124 PHE A O 1
ATOM 948 N N . VAL A 1 125 ? -19.488 6.130 8.743 1.00 61.56 125 VAL A N 1
ATOM 949 C CA . VAL A 1 125 ? -20.328 4.945 8.508 1.00 61.56 125 VAL A CA 1
ATOM 950 C C . VAL A 1 125 ? -20.098 3.904 9.612 1.00 61.56 125 VAL A C 1
ATOM 952 O O . VAL A 1 125 ? -19.433 2.885 9.435 1.00 61.56 125 VAL A O 1
ATOM 955 N N . HIS A 1 126 ? -20.671 4.157 10.791 1.00 64.25 126 HIS A N 1
ATOM 956 C CA . HIS A 1 126 ? -20.682 3.216 11.923 1.00 64.25 126 HIS A CA 1
ATOM 957 C C . HIS A 1 126 ? -21.810 2.174 11.783 1.00 64.25 126 HIS A C 1
ATOM 959 O O . HIS A 1 126 ? -22.639 2.014 12.677 1.00 64.25 126 HIS A O 1
ATOM 965 N N . VAL A 1 127 ? -21.888 1.493 10.634 1.00 69.25 127 VAL A N 1
ATOM 966 C CA . VAL A 1 127 ? -22.968 0.537 10.328 1.00 69.25 127 VAL A CA 1
ATOM 967 C C . VAL A 1 127 ? -22.373 -0.819 9.950 1.00 69.25 127 VAL A C 1
ATOM 969 O O . VAL A 1 127 ? -21.652 -0.922 8.960 1.00 69.25 127 VAL A O 1
ATOM 972 N N . SER A 1 128 ? -22.681 -1.863 10.725 1.00 67.94 128 SER A N 1
ATOM 973 C CA . SER A 1 128 ? -21.967 -3.152 10.698 1.00 67.94 128 SER A CA 1
ATOM 974 C C . SER A 1 128 ? -21.973 -3.856 9.335 1.00 67.94 128 SER A C 1
ATOM 976 O O . SER A 1 128 ? -20.945 -4.346 8.878 1.00 67.94 128 SER A O 1
ATOM 978 N N . TRP A 1 129 ? -23.108 -3.864 8.630 1.00 72.06 129 TRP A N 1
ATOM 979 C CA . TRP A 1 129 ? -23.203 -4.522 7.319 1.00 72.06 129 TRP A CA 1
ATOM 980 C C . TRP A 1 129 ? -22.458 -3.754 6.210 1.00 72.06 129 TRP A C 1
ATOM 982 O O . TRP A 1 129 ? -21.912 -4.371 5.296 1.00 72.06 129 TRP A O 1
ATOM 992 N N . LEU A 1 130 ? -22.382 -2.417 6.303 1.00 70.06 130 LEU A N 1
ATOM 993 C CA . LEU A 1 130 ? -21.594 -1.589 5.380 1.00 70.06 130 LEU A CA 1
ATOM 994 C C . LEU A 1 130 ? -20.095 -1.740 5.638 1.00 70.06 130 LEU A C 1
ATOM 996 O O . LEU A 1 130 ? -19.325 -1.779 4.685 1.00 70.06 130 LEU A O 1
ATOM 1000 N N . GLN A 1 131 ? -19.681 -1.880 6.900 1.00 71.94 131 GLN A N 1
ATOM 1001 C CA . GLN A 1 131 ? -18.285 -2.150 7.260 1.00 71.94 131 GLN A CA 1
ATOM 1002 C C . GLN A 1 131 ? -17.796 -3.473 6.663 1.00 71.94 131 GLN A C 1
ATOM 1004 O O . GLN A 1 131 ? -16.688 -3.529 6.126 1.00 71.94 131 GLN A O 1
ATOM 1009 N N . LEU A 1 132 ? -18.641 -4.507 6.669 1.00 77.62 132 LEU A N 1
ATOM 1010 C CA . LEU A 1 132 ? -18.345 -5.791 6.033 1.00 77.62 132 LEU A CA 1
ATOM 1011 C C . LEU A 1 132 ? -18.212 -5.662 4.506 1.00 77.62 132 LEU A C 1
ATOM 1013 O O . LEU A 1 132 ? -17.249 -6.162 3.930 1.00 77.62 132 LEU A O 1
ATOM 1017 N N . LEU A 1 133 ? -19.123 -4.943 3.840 1.00 79.88 133 LEU A N 1
ATOM 1018 C CA . LEU A 1 133 ? -19.036 -4.723 2.388 1.00 79.88 133 LEU A CA 1
ATOM 1019 C C . LEU A 1 133 ? -17.817 -3.887 1.983 1.00 79.88 133 LEU A C 1
ATOM 1021 O O . LEU A 1 133 ? -17.161 -4.207 0.995 1.00 79.88 133 LEU A O 1
ATOM 1025 N N . ILE A 1 134 ? -17.503 -2.832 2.737 1.00 77.06 134 ILE A N 1
ATOM 1026 C CA . ILE A 1 134 ? -16.355 -1.957 2.469 1.00 77.06 134 ILE A CA 1
ATOM 1027 C C . ILE A 1 134 ? -15.044 -2.714 2.682 1.00 77.06 134 ILE A C 1
ATOM 1029 O O . ILE A 1 134 ? -14.144 -2.602 1.854 1.00 77.06 134 ILE A O 1
ATOM 1033 N N . SER A 1 135 ? -14.935 -3.511 3.747 1.00 76.06 135 SER A N 1
ATOM 1034 C CA . SER A 1 135 ? -13.727 -4.304 4.004 1.00 76.06 135 SER A CA 1
ATOM 1035 C C . SER A 1 135 ? -13.541 -5.431 2.988 1.00 76.06 135 SER A C 1
ATOM 1037 O O . SER A 1 135 ? -12.435 -5.615 2.485 1.00 76.06 135 SER A O 1
ATOM 1039 N N . ALA A 1 136 ? -14.619 -6.117 2.596 1.00 81.12 136 ALA A N 1
ATOM 1040 C CA . ALA A 1 136 ? -14.578 -7.110 1.525 1.00 81.12 136 ALA A CA 1
ATOM 1041 C C . ALA A 1 136 ? -14.222 -6.495 0.164 1.00 81.12 136 ALA A C 1
ATOM 1043 O O . ALA A 1 136 ? -13.349 -7.005 -0.538 1.00 81.12 136 ALA A O 1
ATOM 1044 N N . GLY A 1 137 ? -14.853 -5.375 -0.199 1.00 79.88 137 GLY A N 1
ATOM 1045 C CA . GLY A 1 137 ? -14.549 -4.651 -1.432 1.00 79.88 137 GLY A CA 1
ATOM 1046 C C . GLY A 1 137 ? -13.120 -4.103 -1.452 1.00 79.88 137 GLY A C 1
ATOM 1047 O O . GLY A 1 137 ? -12.427 -4.244 -2.457 1.00 79.88 137 GLY A O 1
ATOM 1048 N N . GLY A 1 138 ? -12.655 -3.545 -0.331 1.00 78.56 138 GLY A N 1
ATOM 1049 C CA . GLY A 1 138 ? -11.286 -3.066 -0.148 1.00 78.56 138 GLY A CA 1
ATOM 1050 C C . GLY A 1 138 ? -10.257 -4.185 -0.295 1.00 78.56 138 GLY A C 1
ATOM 1051 O O . GLY A 1 138 ? -9.319 -4.041 -1.073 1.00 78.56 138 GLY A O 1
ATOM 1052 N N . ALA A 1 139 ? -10.464 -5.332 0.359 1.00 81.56 139 ALA A N 1
ATOM 1053 C CA . ALA A 1 139 ? -9.580 -6.492 0.227 1.00 81.56 139 ALA A CA 1
ATOM 1054 C C . ALA A 1 139 ? -9.481 -6.989 -1.227 1.00 81.56 139 ALA A C 1
ATOM 1056 O O . ALA A 1 139 ? -8.382 -7.242 -1.720 1.00 81.56 139 ALA A O 1
ATOM 1057 N N . LEU A 1 140 ? -10.609 -7.087 -1.940 1.00 82.50 140 LEU A N 1
ATOM 1058 C CA . LEU A 1 140 ? -10.616 -7.491 -3.350 1.00 82.50 140 LEU A CA 1
ATOM 1059 C C . LEU A 1 140 ? -9.883 -6.483 -4.239 1.00 82.50 140 LEU A C 1
ATOM 1061 O O . LEU A 1 140 ? -9.083 -6.877 -5.084 1.00 82.50 140 LEU A O 1
ATOM 1065 N N . LEU A 1 141 ? -10.121 -5.188 -4.028 1.00 80.06 141 LEU A N 1
ATOM 1066 C CA . LEU A 1 141 ? -9.460 -4.121 -4.770 1.00 80.06 141 LEU A CA 1
ATOM 1067 C C . LEU A 1 141 ? -7.943 -4.157 -4.548 1.00 80.06 141 LEU A C 1
ATOM 1069 O O . LEU A 1 141 ? -7.197 -4.231 -5.521 1.00 80.06 141 LEU A O 1
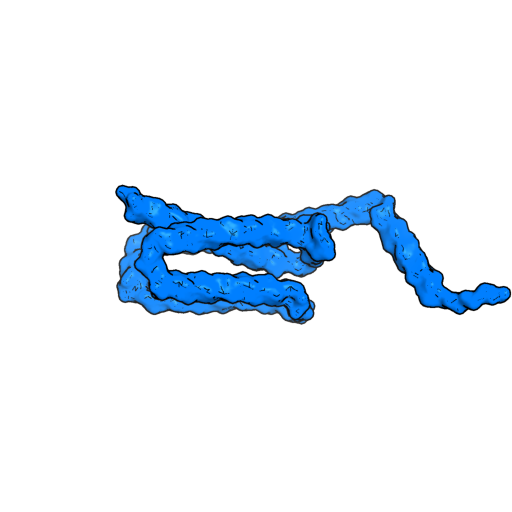ATOM 1073 N N . PHE A 1 142 ? -7.480 -4.190 -3.296 1.00 81.19 142 PHE A N 1
ATOM 1074 C CA . PHE A 1 142 ? -6.048 -4.246 -2.986 1.00 81.19 142 PHE A CA 1
ATOM 1075 C C . PHE A 1 142 ? -5.392 -5.549 -3.452 1.00 81.19 142 PHE A C 1
ATOM 1077 O O . PHE A 1 142 ? -4.229 -5.543 -3.842 1.00 81.19 142 PHE A O 1
ATOM 1084 N N . SER A 1 143 ? -6.137 -6.656 -3.516 1.00 82.00 143 SER A N 1
ATOM 1085 C CA . SER A 1 143 ? -5.648 -7.884 -4.148 1.00 82.00 143 SER A CA 1
ATOM 1086 C C . SER A 1 143 ? -5.397 -7.709 -5.651 1.00 82.00 143 SER A C 1
ATOM 1088 O O . SER A 1 143 ? -4.461 -8.311 -6.172 1.00 82.00 143 SER A O 1
ATOM 1090 N N . VAL A 1 144 ? -6.216 -6.925 -6.359 1.00 82.75 144 VAL A N 1
ATOM 1091 C CA . VAL A 1 144 ? -6.008 -6.628 -7.788 1.00 82.75 144 VAL A CA 1
ATOM 1092 C C . VAL A 1 144 ? -4.825 -5.677 -7.981 1.00 82.75 144 VAL A C 1
ATOM 1094 O O . VAL A 1 144 ? -4.017 -5.911 -8.880 1.00 82.75 144 VAL A O 1
ATOM 1097 N N . TYR A 1 145 ? -4.681 -4.664 -7.121 1.00 79.50 145 TYR A N 1
ATOM 1098 C CA . TYR A 1 145 ? -3.512 -3.774 -7.120 1.00 79.50 145 TYR A CA 1
ATOM 1099 C C . TYR A 1 145 ? -2.209 -4.547 -6.893 1.00 79.50 145 TYR A C 1
ATOM 1101 O O . TYR A 1 145 ? -1.298 -4.437 -7.705 1.00 79.50 145 TYR A O 1
ATOM 1109 N N . LEU A 1 146 ? -2.175 -5.468 -5.925 1.00 84.25 146 LEU A N 1
ATOM 1110 C CA . LEU A 1 146 ? -1.002 -6.306 -5.669 1.00 84.25 146 LEU A CA 1
ATOM 1111 C C . LEU A 1 146 ? -0.602 -7.149 -6.893 1.00 84.25 146 LEU A C 1
ATOM 1113 O O . LEU A 1 146 ? 0.582 -7.311 -7.182 1.00 84.25 146 LEU A O 1
ATOM 1117 N N . VAL A 1 147 ? -1.573 -7.678 -7.646 1.00 84.00 147 VAL A N 1
ATOM 1118 C CA . VAL A 1 147 ? -1.289 -8.400 -8.898 1.00 84.00 147 VAL A CA 1
ATOM 1119 C C . VAL A 1 147 ? -0.705 -7.461 -9.953 1.00 84.00 147 VAL A C 1
ATOM 1121 O O . VAL A 1 147 ? 0.248 -7.839 -10.636 1.00 84.00 147 VAL A O 1
ATOM 1124 N N . PHE A 1 148 ? -1.246 -6.251 -10.084 1.00 81.19 148 PHE A N 1
ATOM 1125 C CA . PHE A 1 148 ? -0.744 -5.244 -11.014 1.00 81.19 148 PHE A CA 1
ATOM 1126 C C . PHE A 1 148 ? 0.684 -4.800 -10.661 1.00 81.19 148 PHE A C 1
ATOM 1128 O O . PHE A 1 148 ? 1.557 -4.797 -11.529 1.00 8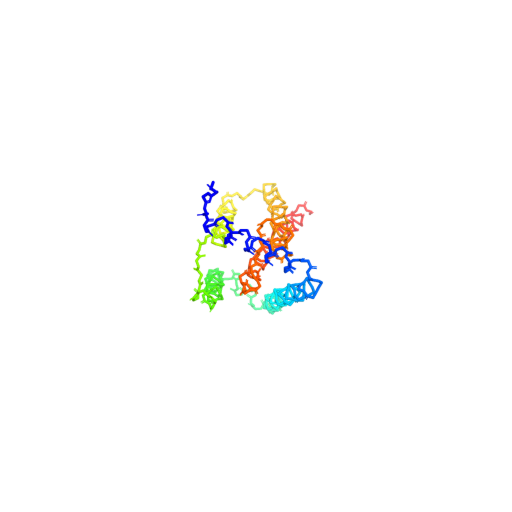1.19 148 PHE A O 1
ATOM 1135 N N . ASP A 1 149 ? 0.960 -4.545 -9.386 1.00 80.81 149 ASP A N 1
ATOM 1136 C CA . ASP A 1 149 ? 2.279 -4.148 -8.896 1.00 80.81 149 ASP A CA 1
ATOM 1137 C C . ASP A 1 149 ? 3.314 -5.264 -9.088 1.00 80.81 149 ASP A C 1
ATOM 1139 O O . ASP A 1 149 ? 4.424 -5.017 -9.563 1.00 80.81 149 ASP A O 1
ATOM 1143 N N . ILE A 1 150 ? 2.949 -6.527 -8.841 1.00 82.94 150 ILE A N 1
ATOM 1144 C CA . ILE A 1 150 ? 3.829 -7.666 -9.143 1.00 82.94 150 ILE A CA 1
ATOM 1145 C C . ILE A 1 150 ? 4.086 -7.782 -10.656 1.00 82.94 150 ILE A C 1
ATOM 1147 O O . ILE A 1 150 ? 5.213 -8.071 -11.066 1.00 82.94 150 ILE A O 1
ATOM 1151 N N . GLN A 1 151 ? 3.088 -7.527 -11.507 1.00 79.12 151 GLN A N 1
ATOM 1152 C CA . GLN A 1 151 ? 3.266 -7.541 -12.966 1.00 79.12 151 GLN A CA 1
ATOM 1153 C C . GLN A 1 151 ? 4.195 -6.422 -13.458 1.00 79.12 151 GLN A C 1
ATOM 1155 O O . GLN A 1 151 ? 5.051 -6.680 -14.312 1.00 79.12 151 GLN A O 1
ATOM 1160 N N . LEU A 1 152 ? 4.097 -5.219 -12.884 1.00 77.69 152 LEU A N 1
ATOM 1161 C CA . LEU A 1 152 ? 5.012 -4.104 -13.158 1.00 77.69 152 LEU A CA 1
ATOM 1162 C C . LEU A 1 152 ? 6.471 -4.449 -12.808 1.00 77.69 152 LEU A C 1
ATOM 1164 O O . LEU A 1 152 ? 7.396 -4.000 -13.491 1.00 77.69 152 LEU A O 1
ATOM 1168 N N . LEU A 1 153 ? 6.684 -5.280 -11.783 1.00 78.62 153 LEU A N 1
ATOM 1169 C CA . LEU A 1 153 ? 8.013 -5.731 -11.354 1.00 78.62 153 LEU A CA 1
ATOM 1170 C C . LEU A 1 153 ? 8.584 -6.857 -12.206 1.00 78.62 153 LEU A C 1
ATOM 1172 O O . LEU A 1 153 ? 9.787 -6.882 -12.472 1.00 78.62 153 LEU A O 1
ATOM 1176 N N . MET A 1 154 ? 7.736 -7.794 -12.629 1.00 77.12 154 MET A N 1
ATOM 1177 C CA . MET A 1 154 ? 8.143 -8.887 -13.514 1.00 77.12 154 MET A CA 1
ATOM 1178 C C . MET A 1 154 ? 8.447 -8.391 -14.932 1.00 77.12 154 MET A C 1
ATOM 1180 O O . MET A 1 154 ? 9.157 -9.070 -15.670 1.00 77.12 154 MET A O 1
ATOM 1184 N N . GLY A 1 155 ? 7.954 -7.205 -15.302 1.00 70.75 155 GLY A N 1
ATOM 1185 C CA . GLY A 1 155 ? 8.193 -6.605 -16.613 1.00 70.75 155 GLY A CA 1
ATOM 1186 C C . GLY A 1 155 ? 7.477 -7.337 -17.747 1.00 70.75 155 GLY A C 1
ATOM 1187 O O . GLY A 1 155 ? 7.920 -7.284 -18.887 1.00 70.75 155 GLY A O 1
ATOM 1188 N N . SER A 1 156 ? 6.377 -8.033 -17.442 1.00 64.94 156 SER A N 1
ATOM 1189 C CA . SER A 1 156 ? 5.590 -8.789 -18.423 1.00 64.94 156 SER A CA 1
ATOM 1190 C C . SER A 1 156 ? 4.605 -7.926 -19.229 1.00 64.94 156 SER A C 1
ATOM 1192 O O . SER A 1 156 ? 3.903 -8.456 -20.087 1.00 64.94 156 SER A O 1
ATOM 1194 N N . GLY A 1 157 ? 4.503 -6.622 -18.937 1.00 64.62 157 GLY A N 1
ATOM 1195 C CA . GLY A 1 157 ? 3.574 -5.677 -19.571 1.00 64.62 157 GLY A CA 1
ATOM 1196 C C . GLY A 1 157 ? 4.269 -4.526 -20.311 1.00 64.62 157 GLY A C 1
ATOM 1197 O O . GLY A 1 157 ? 5.488 -4.408 -20.299 1.00 64.62 157 GLY A O 1
ATOM 1198 N N . ALA A 1 158 ? 3.478 -3.643 -20.934 1.00 58.22 158 ALA A N 1
ATOM 1199 C CA . ALA A 1 158 ? 3.973 -2.477 -21.687 1.00 58.22 158 ALA A CA 1
ATOM 1200 C C . ALA A 1 158 ? 4.682 -1.416 -20.817 1.00 58.22 158 ALA A C 1
ATOM 1202 O O . ALA A 1 158 ? 5.347 -0.527 -21.343 1.00 58.22 158 ALA A O 1
ATOM 1203 N N . VAL A 1 159 ? 4.525 -1.506 -19.495 1.00 62.56 159 VAL A N 1
ATOM 1204 C CA . VAL A 1 159 ? 5.165 -0.648 -18.497 1.00 62.56 159 VAL A CA 1
ATOM 1205 C C . VAL A 1 159 ? 5.896 -1.567 -17.523 1.00 62.56 159 VAL A C 1
ATOM 1207 O O . VAL A 1 159 ? 5.294 -2.485 -16.971 1.00 62.56 159 VAL A O 1
ATOM 1210 N N . SER A 1 160 ? 7.194 -1.347 -17.331 1.00 71.06 160 SER A N 1
ATOM 1211 C CA . SER A 1 160 ? 8.029 -2.116 -16.405 1.00 71.06 160 SER A CA 1
ATOM 1212 C C . SER A 1 160 ? 8.897 -1.171 -15.593 1.00 71.06 160 SER A C 1
ATOM 1214 O O . SER A 1 160 ? 9.441 -0.220 -16.155 1.00 71.06 160 SER A O 1
ATOM 1216 N N . ILE A 1 161 ? 9.076 -1.458 -14.307 1.00 73.62 161 ILE A N 1
ATOM 1217 C CA . ILE A 1 161 ? 9.952 -0.658 -13.449 1.00 73.62 161 ILE A CA 1
ATOM 1218 C C . ILE A 1 161 ? 11.422 -0.950 -13.795 1.00 73.62 161 ILE A C 1
ATOM 1220 O O . ILE A 1 161 ? 11.816 -2.103 -14.028 1.00 73.62 161 ILE A O 1
ATOM 1224 N N . SER A 1 162 ? 12.235 0.108 -13.854 1.00 76.38 162 SER A N 1
ATOM 1225 C CA . SER A 1 162 ? 13.678 -0.018 -14.064 1.00 76.38 162 SER A CA 1
ATOM 1226 C C . SER A 1 162 ? 14.334 -0.729 -12.869 1.00 76.38 162 SER A C 1
ATOM 1228 O O . SER A 1 162 ? 13.975 -0.440 -11.725 1.00 76.38 162 SER A O 1
ATOM 1230 N N . PRO A 1 163 ? 15.326 -1.619 -13.080 1.00 75.12 163 PRO A N 1
ATOM 1231 C CA . PRO A 1 163 ? 16.062 -2.275 -11.998 1.00 75.12 163 PRO A CA 1
ATOM 1232 C C . PRO A 1 163 ? 16.679 -1.334 -10.949 1.00 75.12 163 PRO A C 1
ATOM 1234 O O . PRO A 1 163 ? 16.979 -1.770 -9.837 1.00 75.12 163 PRO A O 1
ATOM 1237 N N . ASP A 1 164 ? 16.866 -0.059 -11.287 1.00 75.31 164 ASP A N 1
ATOM 1238 C CA . ASP A 1 164 ? 17.435 0.956 -10.399 1.00 75.31 164 ASP A CA 1
ATOM 1239 C C . ASP A 1 164 ? 16.423 1.499 -9.371 1.00 75.31 164 ASP A C 1
ATOM 1241 O O . ASP A 1 164 ? 16.818 2.049 -8.348 1.00 75.31 164 ASP A O 1
ATOM 1245 N N . GLU A 1 165 ? 15.122 1.277 -9.5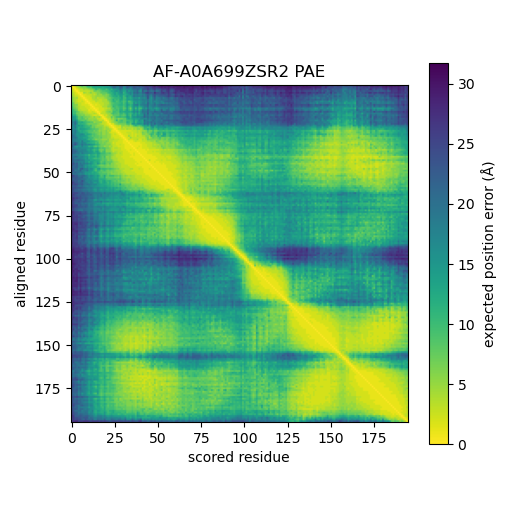77 1.00 72.44 165 GLU A N 1
ATOM 1246 C CA . GLU A 1 165 ? 14.025 1.804 -8.746 1.00 72.44 165 GLU A CA 1
ATOM 1247 C C . GLU A 1 165 ? 13.495 0.769 -7.729 1.00 72.44 165 GLU A C 1
ATOM 1249 O O . GLU A 1 165 ? 12.323 0.758 -7.347 1.00 72.44 165 GLU A O 1
ATOM 1254 N N . TYR A 1 166 ? 14.359 -0.140 -7.268 1.00 74.94 166 TYR A N 1
ATOM 1255 C CA . TYR A 1 166 ? 13.973 -1.269 -6.407 1.00 74.94 166 TYR A CA 1
ATOM 1256 C C . TYR A 1 166 ? 13.436 -0.861 -5.029 1.00 74.94 166 TYR A C 1
ATOM 1258 O O . TYR A 1 166 ? 12.631 -1.590 -4.450 1.00 74.94 166 TYR A O 1
ATOM 1266 N N . VAL A 1 167 ?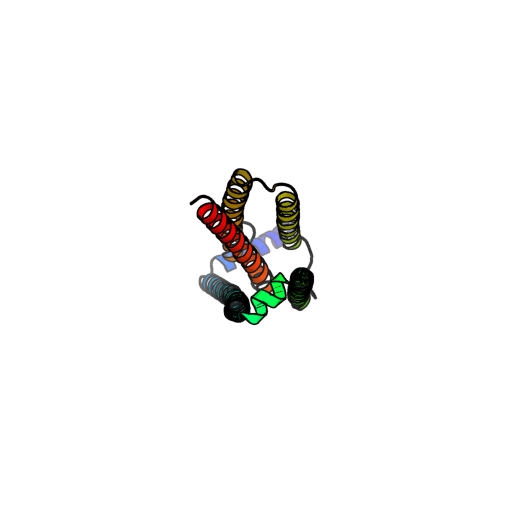 13.847 0.289 -4.490 1.00 74.31 167 VAL A N 1
ATOM 1267 C CA . VAL A 1 167 ? 13.320 0.793 -3.211 1.00 74.31 167 VAL A CA 1
ATOM 1268 C C . VAL A 1 167 ? 11.888 1.290 -3.371 1.00 74.31 167 VAL A C 1
ATOM 1270 O O . VAL A 1 167 ? 11.030 0.945 -2.560 1.00 74.31 167 VAL A O 1
ATOM 1273 N N . TYR A 1 168 ? 11.604 2.019 -4.450 1.00 73.94 168 TYR A N 1
ATOM 1274 C CA . TYR A 1 168 ? 10.253 2.470 -4.775 1.00 73.94 168 TYR A CA 1
ATOM 1275 C C . TYR A 1 168 ? 9.310 1.280 -5.008 1.00 73.94 168 TYR A C 1
ATOM 1277 O O . TYR A 1 168 ? 8.247 1.193 -4.394 1.00 73.94 168 TYR A O 1
ATOM 1285 N N . ALA A 1 169 ? 9.757 0.317 -5.813 1.00 75.81 169 ALA A N 1
ATOM 1286 C CA . ALA A 1 169 ? 9.090 -0.963 -6.023 1.00 75.81 169 ALA A CA 1
ATOM 1287 C C . ALA A 1 169 ? 8.751 -1.693 -4.710 1.00 75.81 169 ALA A C 1
ATOM 1289 O O . ALA A 1 169 ? 7.641 -2.195 -4.539 1.00 75.81 169 ALA A O 1
ATOM 1290 N N . ALA A 1 170 ? 9.702 -1.747 -3.772 1.00 78.31 170 ALA A N 1
ATOM 1291 C CA . ALA A 1 170 ? 9.493 -2.384 -2.476 1.00 78.31 170 ALA A CA 1
ATOM 1292 C C . ALA A 1 170 ? 8.488 -1.617 -1.604 1.00 78.31 170 ALA A C 1
ATOM 1294 O O . ALA A 1 170 ? 7.649 -2.242 -0.962 1.00 78.31 170 ALA A O 1
ATOM 1295 N N . LEU A 1 171 ? 8.540 -0.279 -1.595 1.00 74.94 171 LEU A N 1
ATOM 1296 C CA . LEU A 1 171 ? 7.595 0.560 -0.850 1.00 74.94 171 LEU A CA 1
ATOM 1297 C C . LEU A 1 171 ? 6.158 0.427 -1.374 1.00 74.94 171 LEU A C 1
ATOM 1299 O O . LEU A 1 171 ? 5.240 0.322 -0.563 1.00 74.94 171 LEU A O 1
ATOM 1303 N N . ALA A 1 172 ? 5.962 0.397 -2.695 1.00 76.81 172 ALA A N 1
ATOM 1304 C CA . ALA A 1 172 ? 4.644 0.206 -3.304 1.00 76.81 172 ALA A CA 1
ATOM 1305 C C . ALA A 1 172 ? 4.038 -1.151 -2.906 1.00 76.81 172 ALA A C 1
ATOM 1307 O O . ALA A 1 172 ? 2.974 -1.193 -2.286 1.00 76.81 172 ALA A O 1
ATOM 1308 N N . LEU A 1 173 ? 4.794 -2.241 -3.105 1.00 81.56 173 LEU A N 1
ATOM 1309 C CA . LEU A 1 173 ? 4.374 -3.577 -2.673 1.00 81.56 173 LEU A CA 1
ATOM 1310 C C . LEU A 1 173 ? 4.103 -3.658 -1.168 1.00 81.56 173 LEU A C 1
ATOM 1312 O O . LEU A 1 173 ? 3.168 -4.334 -0.746 1.00 81.56 173 LEU A O 1
ATOM 1316 N N . TYR A 1 174 ? 4.919 -2.999 -0.344 1.00 83.06 174 TYR A N 1
ATOM 1317 C CA . TYR A 1 174 ? 4.720 -2.979 1.101 1.00 83.06 174 TYR A CA 1
ATOM 1318 C C . TYR A 1 174 ? 3.390 -2.337 1.479 1.00 83.06 174 TYR A C 1
ATOM 1320 O O . TYR A 1 174 ? 2.647 -2.903 2.280 1.00 83.06 174 TYR A O 1
ATOM 1328 N N . LEU A 1 175 ? 3.070 -1.182 0.894 1.00 77.88 175 LEU A N 1
ATOM 1329 C CA . LEU A 1 175 ? 1.819 -0.488 1.179 1.00 77.88 175 LEU A CA 1
ATOM 1330 C C . LEU A 1 175 ? 0.604 -1.301 0.723 1.00 77.88 175 LEU A C 1
ATOM 1332 O O . LEU A 1 175 ? -0.356 -1.411 1.485 1.00 77.88 175 LEU A O 1
ATOM 1336 N N . ASP A 1 176 ? 0.661 -1.936 -0.446 1.00 81.56 176 ASP A N 1
ATOM 1337 C CA . ASP A 1 176 ? -0.410 -2.816 -0.921 1.00 81.56 176 ASP A CA 1
ATOM 1338 C C . ASP A 1 176 ? -0.614 -4.038 -0.019 1.00 81.56 176 ASP A C 1
ATOM 1340 O O . ASP A 1 176 ? -1.746 -4.353 0.358 1.00 81.56 176 ASP A O 1
ATOM 1344 N N . VAL A 1 177 ? 0.473 -4.696 0.400 1.00 83.75 177 VAL A N 1
ATOM 1345 C CA . VAL A 1 177 ? 0.417 -5.851 1.310 1.00 83.75 177 VAL A CA 1
ATOM 1346 C C . VAL A 1 177 ? -0.133 -5.458 2.684 1.00 83.75 177 VAL A C 1
ATOM 1348 O O . VAL A 1 177 ? -0.974 -6.175 3.230 1.00 83.75 177 VAL A O 1
ATOM 1351 N N . ILE A 1 178 ? 0.301 -4.327 3.249 1.00 83.19 178 ILE A N 1
ATOM 1352 C CA . ILE A 1 178 ? -0.206 -3.838 4.539 1.00 83.19 178 ILE A CA 1
ATOM 1353 C C . ILE A 1 178 ? -1.688 -3.477 4.439 1.00 83.19 178 ILE A C 1
ATOM 1355 O O . ILE A 1 178 ? -2.462 -3.865 5.311 1.00 83.19 178 ILE A O 1
ATOM 1359 N N . ASN A 1 179 ? -2.112 -2.787 3.380 1.00 81.56 179 ASN A N 1
ATOM 1360 C CA . ASN A 1 179 ? -3.514 -2.413 3.204 1.00 81.56 179 ASN A CA 1
ATOM 1361 C C . ASN A 1 179 ? -4.407 -3.641 3.026 1.00 81.56 179 ASN A C 1
ATOM 1363 O O . ASN A 1 179 ? -5.435 -3.748 3.695 1.00 81.56 179 ASN A O 1
ATOM 1367 N N . LEU A 1 180 ? -3.987 -4.607 2.203 1.00 84.31 180 LEU A N 1
ATOM 1368 C CA . LEU A 1 180 ? -4.671 -5.891 2.071 1.00 84.31 180 LEU A CA 1
ATOM 1369 C C . LEU A 1 180 ? -4.796 -6.594 3.430 1.00 84.31 180 LEU A C 1
ATOM 1371 O O . LEU A 1 180 ? -5.880 -7.046 3.794 1.00 84.31 180 LEU A O 1
ATOM 1375 N N . PHE A 1 181 ? -3.712 -6.640 4.206 1.00 84.19 181 PHE A N 1
ATOM 1376 C CA . PHE A 1 181 ? -3.710 -7.229 5.543 1.00 84.19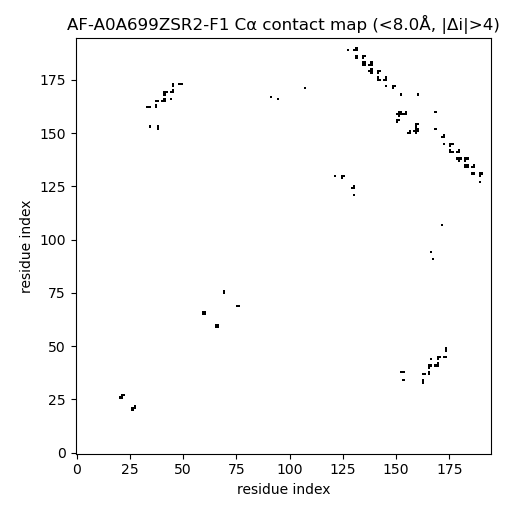 181 PHE A CA 1
ATOM 1377 C C . PHE A 1 181 ? -4.687 -6.526 6.497 1.00 84.19 181 PHE A C 1
ATOM 1379 O O . PHE A 1 181 ? -5.455 -7.198 7.184 1.00 84.19 181 PHE A O 1
ATOM 1386 N N . LEU A 1 182 ? -4.712 -5.190 6.517 1.00 83.50 182 LEU A N 1
ATOM 1387 C CA . LEU A 1 182 ? -5.633 -4.418 7.357 1.00 83.50 182 LEU A CA 1
ATOM 1388 C C . LEU A 1 182 ? -7.098 -4.651 6.972 1.00 83.50 182 LEU A C 1
ATOM 1390 O O . LEU A 1 182 ? -7.935 -4.822 7.860 1.00 83.50 182 LEU A O 1
ATOM 1394 N N . TYR A 1 183 ? -7.412 -4.725 5.677 1.00 80.00 183 TYR A N 1
ATOM 1395 C CA . TYR A 1 183 ? -8.766 -5.055 5.229 1.00 80.00 183 TYR A CA 1
ATOM 1396 C C . TYR A 1 183 ? -9.174 -6.478 5.605 1.00 80.00 183 TYR A C 1
ATOM 1398 O O . TYR A 1 183 ? -10.307 -6.686 6.037 1.00 80.00 183 TYR A O 1
ATOM 1406 N N . VAL A 1 184 ? -8.258 -7.446 5.510 1.00 82.19 184 VAL A N 1
ATOM 1407 C CA . VAL A 1 184 ? -8.503 -8.818 5.979 1.00 82.19 184 VAL A CA 1
ATOM 1408 C C . VAL A 1 184 ? -8.745 -8.841 7.490 1.00 82.19 184 VAL A C 1
ATOM 1410 O O . VAL A 1 184 ? -9.703 -9.469 7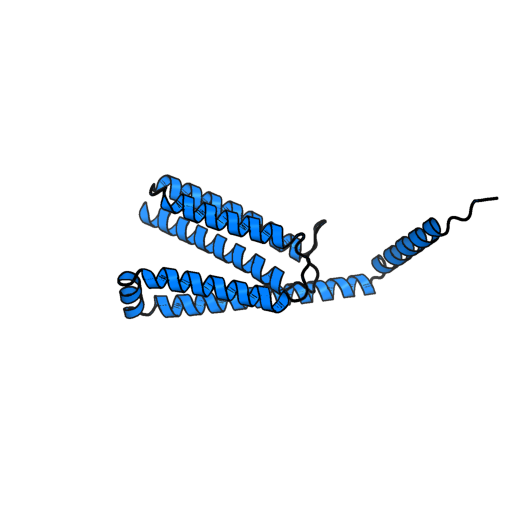.932 1.00 82.19 184 VAL A O 1
ATOM 1413 N N . LEU A 1 185 ? -7.946 -8.125 8.289 1.00 82.06 185 LEU A N 1
ATOM 1414 C CA . LEU A 1 185 ? -8.169 -8.016 9.736 1.00 82.06 185 LEU A CA 1
ATOM 1415 C C . LEU A 1 185 ? -9.524 -7.391 10.068 1.00 82.06 185 LEU A C 1
ATOM 1417 O O . LEU A 1 185 ? -10.215 -7.872 10.964 1.00 82.06 185 LEU A O 1
ATOM 1421 N N . GLN A 1 186 ? -9.915 -6.340 9.348 1.00 81.50 186 GLN A N 1
ATOM 1422 C CA . GLN A 1 186 ? -11.220 -5.717 9.530 1.00 81.50 186 GLN A CA 1
ATOM 1423 C C . GLN A 1 186 ? -12.350 -6.701 9.203 1.00 81.50 186 GLN A C 1
ATOM 1425 O O . GLN A 1 186 ? -13.287 -6.821 9.987 1.00 81.50 186 GLN A O 1
ATOM 1430 N N . LEU A 1 187 ? -12.236 -7.450 8.104 1.00 80.88 187 LEU A N 1
ATOM 1431 C CA . LEU A 1 187 ? -13.184 -8.502 7.731 1.00 80.88 187 LEU A CA 1
ATOM 1432 C C . LEU A 1 187 ? -13.322 -9.564 8.830 1.00 80.88 187 LEU A C 1
ATOM 1434 O O . LEU A 1 187 ? -14.434 -9.900 9.229 1.00 80.88 187 LEU A O 1
ATOM 1438 N N . LEU A 1 188 ? -12.195 -10.064 9.344 1.00 84.50 188 LEU A N 1
ATOM 1439 C CA . LEU A 1 188 ? -12.174 -11.056 10.423 1.00 84.50 188 LEU A CA 1
ATOM 1440 C C . LEU A 1 188 ? -12.823 -10.518 11.703 1.00 84.50 188 LEU A C 1
ATOM 1442 O O . LEU A 1 188 ? -13.575 -11.238 12.355 1.00 84.50 188 LEU A O 1
ATOM 1446 N N . ASN A 1 189 ? -12.566 -9.254 12.045 1.00 84.31 189 ASN A N 1
ATOM 1447 C CA . ASN A 1 189 ? -13.178 -8.600 13.198 1.00 84.31 189 ASN A CA 1
ATOM 1448 C C . ASN A 1 189 ? -14.699 -8.443 13.037 1.00 84.31 189 ASN A C 1
ATOM 1450 O O . ASN A 1 189 ? -15.438 -8.649 13.994 1.00 84.31 189 ASN A O 1
ATOM 1454 N N . GLU A 1 190 ? -15.181 -8.109 11.837 1.00 79.38 190 GLU A N 1
ATOM 1455 C CA . GLU A 1 190 ? -16.619 -7.997 11.570 1.00 79.38 190 GLU A CA 1
ATOM 1456 C C . GLU A 1 190 ? -17.336 -9.348 11.612 1.00 79.38 190 GLU A C 1
ATOM 1458 O O . GLU A 1 190 ? -18.420 -9.441 12.185 1.00 79.38 190 GLU A O 1
ATOM 1463 N N . VAL A 1 191 ? -16.731 -10.401 11.055 1.00 80.00 191 VAL A N 1
ATOM 1464 C CA . VAL A 1 191 ? -17.266 -11.769 11.158 1.00 80.00 191 VAL A CA 1
ATOM 1465 C C . VAL A 1 191 ? -17.322 -12.194 12.624 1.00 80.00 191 VAL A C 1
ATOM 1467 O O . VAL A 1 191 ? -18.383 -12.568 13.103 1.00 80.00 191 VAL A O 1
ATOM 1470 N N . SER A 1 192 ? -16.226 -12.004 13.366 1.00 85.50 192 SER A N 1
ATOM 1471 C CA . SER A 1 192 ? -16.152 -12.300 14.801 1.00 85.50 192 SER A CA 1
ATOM 1472 C C . SER A 1 192 ? -17.143 -11.509 15.663 1.00 85.50 192 SER A C 1
ATOM 1474 O O . SER A 1 192 ? -17.408 -11.926 16.785 1.00 85.50 192 SER A O 1
ATOM 1476 N N . ARG A 1 193 ? -17.619 -10.341 15.216 1.00 76.38 193 ARG A N 1
ATOM 1477 C CA . ARG A 1 193 ? -18.603 -9.524 15.946 1.00 76.38 193 ARG A CA 1
ATOM 1478 C C . ARG A 1 193 ? -20.047 -9.960 15.673 1.00 76.38 193 ARG A C 1
ATOM 1480 O O . ARG A 1 193 ? -20.933 -9.613 16.450 1.00 76.38 193 ARG A O 1
ATOM 1487 N N . ASN A 1 194 ? -20.278 -10.641 14.551 1.00 68.06 194 ASN A N 1
ATOM 1488 C CA . ASN A 1 194 ? -21.596 -11.116 14.130 1.00 68.06 194 ASN A CA 1
ATOM 1489 C C . ASN A 1 194 ? -21.904 -12.556 14.587 1.00 68.06 194 ASN A C 1
ATOM 1491 O O . ASN A 1 194 ? -23.049 -12.980 14.426 1.00 68.06 194 ASN A O 1
ATOM 1495 N N . ASP A 1 195 ? -20.915 -13.263 15.142 1.00 56.38 195 ASP A N 1
ATOM 1496 C CA . ASP A 1 195 ? -21.055 -14.538 15.864 1.00 56.38 195 ASP A CA 1
ATOM 1497 C C . ASP A 1 195 ? -21.253 -14.302 17.375 1.00 56.38 195 ASP A C 1
ATOM 1499 O O . ASP A 1 195 ? -22.033 -15.062 17.998 1.00 56.38 195 ASP A O 1
#

Solvent-accessible surface area (backbone atoms only — not comparable to full-atom values): 10814 Å² total; per-residue (Å²): 133,84,83,86,54,70,68,60,56,50,50,51,49,49,55,54,50,52,52,53,50,73,68,33,68,72,48,54,53,49,50,52,51,50,51,51,54,29,52,53,50,20,54,50,51,32,53,50,52,52,50,52,52,50,52,52,52,48,61,52,70,73,34,70,68,52,52,56,48,47,75,74,34,69,65,57,57,58,52,51,50,53,50,52,52,50,50,52,47,52,62,54,53,71,69,49,88,75,70,83,79,78,60,74,49,57,55,53,50,52,50,52,50,50,52,52,50,50,54,54,52,55,74,73,50,88,42,74,72,58,50,44,52,52,22,51,52,46,26,55,50,31,53,52,50,46,52,51,55,52,40,29,66,71,46,82,52,102,57,54,67,58,70,87,46,34,66,59,54,19,52,52,54,42,53,36,53,52,51,27,49,51,23,48,52,48,37,53,52,50,54,66,69,76,109

Organism: Haematococcus lacustris (NCBI:txid44745)

pLDDT: mean 74.19, std 9.29, range [48.78, 86.94]